Protein AF-A0A090SVH4-F1 (afdb_monomer_lite)

Structure (mmCIF, N/CA/C/O backbone):
data_AF-A0A090SVH4-F1
#
_entry.id   AF-A0A090SVH4-F1
#
loop_
_atom_site.group_PDB
_atom_site.id
_atom_site.type_symbol
_atom_site.label_atom_id
_atom_site.label_alt_id
_atom_site.label_comp_id
_atom_site.label_asym_id
_atom_site.label_entity_id
_atom_site.label_seq_id
_atom_site.pdbx_PDB_ins_code
_atom_site.Cartn_x
_atom_site.Cartn_y
_atom_site.Cartn_z
_atom_site.occupancy
_atom_site.B_iso_or_equiv
_atom_site.auth_seq_id
_atom_site.auth_comp_id
_atom_site.auth_asym_id
_atom_site.auth_atom_id
_atom_site.pdbx_PDB_model_num
ATOM 1 N N . MET A 1 1 ? -12.662 4.032 -8.695 1.00 31.33 1 MET A N 1
ATOM 2 C CA . MET A 1 1 ? -11.522 3.676 -9.571 1.00 31.33 1 MET A CA 1
ATOM 3 C C . MET A 1 1 ? -10.273 4.245 -8.922 1.00 31.33 1 MET A C 1
ATOM 5 O O . MET A 1 1 ? -10.150 5.460 -8.902 1.00 31.33 1 MET A O 1
ATOM 9 N N . THR A 1 2 ? -9.401 3.421 -8.337 1.00 34.28 2 THR A N 1
ATOM 10 C CA . THR A 1 2 ? -8.083 3.916 -7.907 1.00 34.28 2 THR A CA 1
ATOM 11 C C . THR A 1 2 ? -7.138 3.778 -9.094 1.00 34.28 2 THR A C 1
ATOM 13 O O . THR A 1 2 ? -7.006 2.695 -9.657 1.00 34.28 2 THR A O 1
ATOM 16 N N . THR A 1 3 ? -6.586 4.893 -9.562 1.00 36.19 3 THR A N 1
ATOM 17 C CA . THR A 1 3 ? -5.603 4.929 -10.646 1.00 36.19 3 THR A CA 1
ATOM 18 C C . THR A 1 3 ? -4.315 5.459 -10.043 1.00 36.19 3 THR A C 1
ATOM 20 O O . THR A 1 3 ? -4.278 6.566 -9.509 1.00 36.19 3 THR A O 1
ATOM 23 N N . THR A 1 4 ? -3.248 4.666 -10.098 1.00 44.06 4 THR A N 1
ATOM 24 C CA . THR A 1 4 ? -1.915 5.061 -9.635 1.00 44.06 4 THR A CA 1
ATOM 25 C C . THR A 1 4 ? -1.258 5.970 -10.681 1.00 44.06 4 THR A C 1
ATOM 27 O O . THR A 1 4 ? -0.162 5.718 -11.179 1.00 44.06 4 THR A O 1
ATOM 30 N N . ARG A 1 5 ? -1.922 7.078 -11.042 1.00 38.38 5 ARG A N 1
ATOM 31 C CA . ARG A 1 5 ? -1.313 8.174 -11.807 1.00 38.38 5 ARG A CA 1
ATOM 32 C C . ARG A 1 5 ? -0.109 8.667 -11.003 1.00 38.38 5 ARG A C 1
ATOM 34 O O . ARG A 1 5 ? -0.280 9.207 -9.921 1.00 38.38 5 ARG A O 1
ATOM 41 N N . PHE A 1 6 ? 1.102 8.432 -11.505 1.00 42.25 6 PHE A N 1
ATOM 42 C CA . PHE A 1 6 ? 2.350 8.672 -10.766 1.00 42.25 6 PHE A CA 1
ATOM 43 C C . PHE A 1 6 ? 2.498 7.904 -9.445 1.00 42.25 6 PHE A C 1
ATOM 45 O O . PHE A 1 6 ? 3.441 8.190 -8.721 1.00 42.25 6 PHE A O 1
ATOM 52 N N . GLY A 1 7 ? 1.654 6.913 -9.139 1.00 45.81 7 GLY A N 1
ATOM 53 C CA . GLY A 1 7 ? 1.781 6.061 -7.949 1.00 45.81 7 GLY A CA 1
ATOM 54 C C . GLY A 1 7 ? 2.895 5.027 -8.103 1.00 45.81 7 GLY A C 1
ATOM 55 O O . GLY A 1 7 ? 2.680 3.856 -7.829 1.00 45.81 7 GLY A O 1
ATOM 56 N N . ARG A 1 8 ? 4.044 5.471 -8.625 1.00 58.03 8 ARG A N 1
ATOM 57 C CA . ARG A 1 8 ? 5.288 4.718 -8.625 1.00 58.03 8 ARG A CA 1
ATOM 58 C C . ARG A 1 8 ? 5.894 4.879 -7.242 1.00 58.03 8 ARG A C 1
ATOM 60 O O . ARG A 1 8 ? 6.167 6.023 -6.861 1.00 58.03 8 ARG A O 1
ATOM 67 N N . SER A 1 9 ? 6.128 3.804 -6.514 1.00 53.78 9 SER A N 1
ATOM 68 C CA . SER A 1 9 ? 6.932 3.871 -5.291 1.00 53.78 9 SER A CA 1
ATOM 69 C C . SER A 1 9 ? 8.354 4.361 -5.589 1.00 53.78 9 SER A C 1
ATOM 71 O O . SER A 1 9 ? 8.947 5.076 -4.787 1.00 53.78 9 SER A O 1
ATOM 73 N N . GLU A 1 10 ? 8.873 4.076 -6.790 1.00 61.66 10 GLU A N 1
ATOM 74 C CA . GLU A 1 10 ? 10.240 4.428 -7.184 1.00 61.66 10 GLU A CA 1
ATOM 75 C C . GLU A 1 10 ? 10.331 5.239 -8.485 1.00 61.66 10 GLU A C 1
ATOM 77 O O . GLU A 1 10 ? 9.485 5.181 -9.383 1.00 61.66 10 GLU A O 1
ATOM 82 N N . ARG A 1 11 ? 11.417 6.010 -8.614 1.00 64.06 11 ARG A N 1
ATOM 83 C CA . ARG A 1 11 ? 11.704 6.814 -9.814 1.00 64.06 11 ARG A CA 1
ATOM 84 C C . ARG A 1 11 ? 12.221 5.960 -10.979 1.00 64.06 11 ARG A C 1
ATOM 86 O O . ARG A 1 11 ? 11.922 6.271 -12.135 1.00 64.06 11 ARG A O 1
ATOM 93 N N . ASN A 1 12 ? 12.932 4.868 -10.687 1.00 73.06 12 ASN A N 1
ATOM 94 C CA . ASN A 1 12 ? 13.484 3.953 -11.685 1.00 73.06 12 ASN A CA 1
ATOM 95 C C . ASN A 1 12 ? 12.531 2.781 -11.978 1.00 73.06 12 ASN A C 1
ATOM 97 O O . ASN A 1 12 ? 12.616 1.715 -11.378 1.00 73.06 12 ASN A O 1
ATOM 101 N N . THR A 1 13 ? 11.662 2.953 -12.970 1.00 68.81 13 THR A N 1
ATOM 102 C CA . THR A 1 13 ? 10.688 1.936 -13.417 1.00 68.81 13 THR A CA 1
ATOM 103 C C . THR A 1 13 ? 11.299 0.697 -14.067 1.00 68.81 13 THR A C 1
ATOM 105 O O . THR A 1 13 ? 10.581 -0.258 -14.362 1.00 68.81 13 THR A O 1
ATOM 108 N N . LYS A 1 14 ? 12.610 0.710 -14.321 1.00 76.75 14 LYS A N 1
ATOM 109 C CA . LYS A 1 14 ? 13.347 -0.442 -14.845 1.00 76.75 14 LYS A CA 1
ATOM 110 C C . LYS A 1 14 ? 13.895 -1.335 -13.736 1.00 76.75 14 LYS A C 1
ATOM 112 O O . LYS A 1 14 ? 14.544 -2.324 -14.044 1.00 76.75 14 LYS A O 1
ATOM 117 N N . ASN A 1 15 ? 13.687 -0.975 -12.471 1.00 81.50 15 ASN A N 1
ATOM 118 C CA . ASN A 1 15 ? 14.068 -1.793 -11.330 1.00 81.50 15 ASN A CA 1
ATOM 119 C C . ASN A 1 15 ? 12.972 -2.828 -11.035 1.00 81.50 15 ASN A C 1
ATOM 121 O O . ASN A 1 15 ? 11.786 -2.500 -11.045 1.00 81.50 15 ASN A O 1
ATOM 125 N N . GLU A 1 16 ? 13.366 -4.064 -10.737 1.00 86.94 16 GLU A N 1
ATOM 126 C CA . GLU A 1 16 ? 12.432 -5.107 -10.310 1.00 86.94 16 GLU A CA 1
ATOM 127 C C . GLU A 1 16 ? 11.719 -4.715 -9.017 1.00 86.94 16 GLU A C 1
ATOM 129 O O . GLU A 1 16 ? 10.501 -4.841 -8.905 1.00 86.94 16 GLU A O 1
ATOM 134 N N . GLN A 1 17 ? 12.481 -4.184 -8.061 1.00 84.31 17 GLN A N 1
ATOM 135 C CA . GLN A 1 17 ? 11.980 -3.806 -6.746 1.00 84.31 17 GLN A CA 1
ATOM 136 C C . GLN A 1 17 ? 10.913 -2.710 -6.839 1.00 84.31 17 GLN A C 1
ATOM 138 O O . GLN A 1 17 ? 9.893 -2.791 -6.157 1.00 84.31 17 GLN A O 1
ATOM 143 N N . ALA A 1 18 ? 11.091 -1.741 -7.745 1.00 79.00 18 ALA A N 1
ATOM 144 C CA . ALA A 1 18 ? 10.074 -0.737 -8.055 1.00 79.00 18 ALA A CA 1
ATOM 145 C C . ALA A 1 18 ? 8.753 -1.394 -8.466 1.00 79.00 18 ALA A C 1
ATOM 147 O O . ALA A 1 18 ? 7.685 -1.032 -7.983 1.00 79.00 18 ALA A O 1
ATOM 148 N N . TRP A 1 19 ? 8.831 -2.403 -9.331 1.00 83.50 19 TRP A N 1
ATOM 149 C CA . TRP A 1 19 ? 7.672 -3.132 -9.830 1.00 83.50 19 TRP A CA 1
ATOM 150 C C . TRP A 1 19 ? 6.955 -3.918 -8.732 1.00 83.50 19 TRP A C 1
ATOM 152 O O . TRP A 1 19 ? 5.734 -3.840 -8.604 1.00 83.50 19 TRP A O 1
ATOM 162 N N . GLN A 1 20 ? 7.717 -4.637 -7.912 1.00 89.12 20 GLN A N 1
ATOM 163 C CA . GLN A 1 20 ? 7.206 -5.399 -6.772 1.00 89.12 20 GLN A CA 1
ATOM 164 C C . GLN A 1 20 ? 6.533 -4.485 -5.735 1.00 89.12 20 GLN A C 1
ATOM 166 O O . GLN A 1 20 ? 5.455 -4.786 -5.209 1.00 89.12 20 GLN A O 1
ATOM 171 N N . GLN A 1 21 ? 7.137 -3.328 -5.472 1.00 86.44 21 GLN A N 1
ATOM 172 C CA . GLN A 1 21 ? 6.586 -2.351 -4.548 1.00 86.44 21 GLN A CA 1
ATOM 173 C C . GLN A 1 21 ? 5.341 -1.655 -5.119 1.00 86.44 21 GLN A C 1
ATOM 175 O O . GLN A 1 21 ? 4.377 -1.463 -4.383 1.00 86.44 21 GLN A O 1
ATOM 180 N N . ASP A 1 22 ? 5.296 -1.343 -6.416 1.00 84.75 22 ASP A N 1
ATOM 181 C CA . ASP A 1 22 ? 4.101 -0.804 -7.084 1.00 84.75 22 ASP A CA 1
ATOM 182 C C . ASP A 1 22 ? 2.904 -1.767 -6.992 1.00 84.75 22 ASP A C 1
ATOM 184 O O . ASP A 1 22 ? 1.771 -1.327 -6.778 1.00 84.75 22 ASP A O 1
ATOM 188 N N . ILE A 1 23 ? 3.139 -3.082 -7.110 1.00 88.38 23 ILE A N 1
ATOM 189 C CA . ILE A 1 23 ? 2.109 -4.116 -6.900 1.00 88.38 23 ILE A CA 1
ATOM 190 C C . ILE A 1 23 ? 1.551 -4.022 -5.473 1.00 88.38 23 ILE A C 1
ATOM 192 O O . ILE A 1 23 ? 0.334 -3.951 -5.282 1.00 88.38 23 ILE A O 1
ATOM 196 N N . THR A 1 24 ? 2.447 -3.975 -4.485 1.00 91.62 24 THR A N 1
ATOM 197 C CA . THR A 1 24 ? 2.100 -3.922 -3.056 1.00 91.62 24 THR A CA 1
ATOM 198 C C . THR A 1 24 ? 1.325 -2.644 -2.724 1.00 91.62 24 THR A C 1
ATOM 200 O O . THR A 1 24 ? 0.213 -2.704 -2.196 1.00 91.62 24 THR A O 1
ATOM 203 N N . THR A 1 25 ? 1.868 -1.483 -3.097 1.00 89.56 25 THR A N 1
ATOM 204 C CA . THR A 1 25 ? 1.254 -0.168 -2.877 1.00 89.56 25 THR A CA 1
ATOM 205 C C . THR A 1 25 ? -0.088 -0.054 -3.597 1.00 89.56 25 THR A C 1
ATOM 207 O O . THR A 1 25 ? -1.051 0.456 -3.027 1.00 89.56 25 THR A O 1
ATOM 210 N N . GLY A 1 26 ? -0.190 -0.553 -4.833 1.00 86.94 26 GLY A N 1
ATOM 211 C CA . GLY A 1 26 ? -1.438 -0.545 -5.589 1.00 86.94 26 GLY A CA 1
ATOM 212 C C . GLY A 1 26 ? -2.552 -1.322 -4.886 1.00 86.94 26 GLY A C 1
ATOM 213 O O . GLY A 1 26 ? -3.684 -0.839 -4.826 1.00 86.94 26 GLY A O 1
ATOM 214 N N . LEU A 1 27 ? -2.242 -2.498 -4.327 1.00 91.62 27 LEU A N 1
ATOM 215 C CA . LEU A 1 27 ? -3.211 -3.274 -3.552 1.00 91.62 27 LEU A CA 1
ATOM 216 C C . LEU A 1 27 ? -3.566 -2.592 -2.220 1.00 91.62 27 LEU A C 1
ATOM 218 O O . LEU A 1 27 ? -4.742 -2.534 -1.866 1.00 91.62 27 LEU A O 1
ATOM 222 N N . ALA A 1 28 ? -2.582 -2.035 -1.511 1.00 93.38 28 ALA A N 1
ATOM 223 C CA . ALA A 1 28 ? -2.824 -1.301 -0.269 1.00 93.38 28 ALA A CA 1
ATOM 224 C C . ALA A 1 28 ? -3.761 -0.102 -0.494 1.00 93.38 28 ALA A C 1
ATOM 226 O O . ALA A 1 28 ? -4.758 0.036 0.208 1.00 93.38 28 ALA A O 1
ATOM 227 N N . LEU A 1 29 ? -3.511 0.708 -1.530 1.00 89.31 29 LEU A N 1
ATOM 228 C CA . LEU A 1 29 ? -4.378 1.829 -1.910 1.00 89.31 29 LEU A CA 1
ATOM 229 C C . LEU A 1 29 ? -5.775 1.367 -2.324 1.00 89.31 29 LEU A C 1
ATOM 231 O O . LEU A 1 29 ? -6.762 2.025 -2.005 1.00 89.31 29 LEU A O 1
ATOM 235 N N . TYR A 1 30 ? -5.883 0.241 -3.030 1.00 89.44 30 TYR A N 1
ATOM 236 C CA . TYR A 1 30 ? -7.186 -0.334 -3.342 1.00 89.44 30 TYR A CA 1
ATOM 237 C C . TYR A 1 30 ? -7.985 -0.623 -2.082 1.00 89.44 30 TYR A C 1
ATOM 239 O O . TYR A 1 30 ? -9.105 -0.139 -1.980 1.00 89.44 30 TYR A O 1
ATOM 247 N N . TYR A 1 31 ? -7.410 -1.354 -1.127 1.00 92.31 31 TYR A N 1
ATOM 248 C CA . TYR A 1 31 ? -8.082 -1.670 0.131 1.00 92.31 31 TYR A CA 1
ATOM 249 C C . TYR A 1 31 ? -8.342 -0.429 0.986 1.00 92.31 31 TYR A C 1
ATOM 251 O O . TYR A 1 31 ? -9.406 -0.324 1.595 1.00 92.31 31 TYR A O 1
ATOM 259 N N . LEU A 1 32 ? -7.436 0.550 0.974 1.00 90.50 32 LEU A N 1
ATOM 260 C CA . LEU A 1 32 ? -7.630 1.815 1.674 1.00 90.50 32 LEU A CA 1
ATOM 261 C C . LEU A 1 32 ? -8.919 2.502 1.201 1.00 90.50 32 LEU A C 1
ATOM 263 O O . LEU A 1 32 ? -9.768 2.829 2.020 1.00 90.50 32 LEU A O 1
ATOM 267 N N . PHE A 1 33 ? -9.136 2.608 -0.113 1.00 86.25 33 PHE A N 1
ATOM 268 C CA . PHE A 1 33 ? -10.331 3.240 -0.692 1.00 86.25 33 PHE A CA 1
ATOM 269 C C . PHE A 1 33 ? -11.483 2.266 -1.003 1.00 86.25 33 PHE A C 1
ATOM 271 O O . PHE A 1 33 ? -12.480 2.662 -1.606 1.00 86.25 33 PHE A O 1
ATOM 278 N N . HIS A 1 34 ? -11.360 0.985 -0.647 1.00 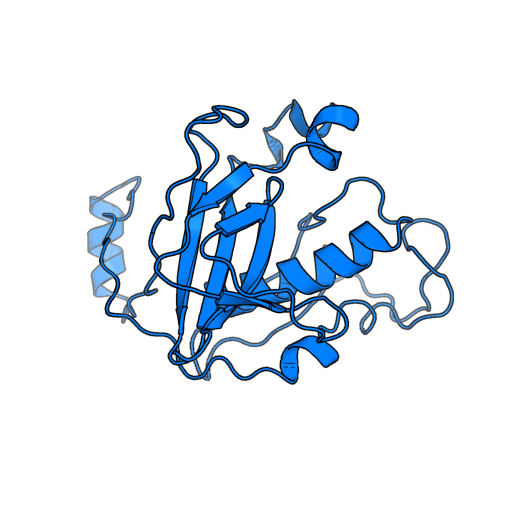85.31 34 HIS A N 1
ATOM 279 C CA . HIS A 1 34 ? -12.315 -0.050 -1.036 1.00 85.31 34 HIS A CA 1
ATOM 280 C C . HIS A 1 34 ? -13.668 0.122 -0.339 1.00 85.31 34 HIS A C 1
ATOM 282 O O . HIS A 1 34 ? -13.785 -0.010 0.876 1.00 85.31 34 HIS A O 1
ATOM 288 N N . ILE A 1 35 ? -14.720 0.330 -1.118 1.00 83.06 35 ILE A N 1
ATOM 289 C CA . ILE A 1 35 ? -16.099 0.181 -0.655 1.00 83.06 35 ILE A CA 1
ATOM 290 C C . ILE A 1 35 ? -16.618 -1.174 -1.156 1.00 83.06 35 ILE A C 1
ATOM 292 O O . ILE A 1 35 ? -16.667 -1.370 -2.385 1.00 83.06 35 ILE A O 1
ATOM 296 N N . PRO A 1 36 ? -17.004 -2.097 -0.251 1.00 82.81 36 PRO A N 1
ATOM 297 C CA . PRO A 1 36 ? -17.528 -3.408 -0.616 1.00 82.81 36 PRO A CA 1
ATOM 298 C C . PRO A 1 36 ? -18.617 -3.321 -1.684 1.00 82.81 36 PRO A C 1
ATOM 300 O O . PRO A 1 36 ? -19.522 -2.492 -1.613 1.00 82.81 36 PRO A O 1
ATOM 303 N N . LYS A 1 37 ? -18.510 -4.178 -2.708 1.00 81.19 37 LYS A N 1
ATOM 304 C CA . LYS A 1 37 ? -19.435 -4.286 -3.860 1.00 81.19 37 LYS A CA 1
ATOM 305 C C . LYS A 1 37 ? -19.519 -3.063 -4.788 1.00 81.19 37 LYS A C 1
ATOM 307 O O . LYS A 1 37 ? -20.220 -3.137 -5.791 1.00 81.19 37 LYS A O 1
ATOM 312 N N . GLN A 1 38 ? -18.801 -1.977 -4.501 1.00 80.38 38 GLN A N 1
ATOM 313 C CA . GLN A 1 38 ? -18.830 -0.746 -5.303 1.00 80.38 38 GLN A CA 1
ATOM 314 C C . GLN A 1 38 ? -17.471 -0.414 -5.931 1.00 80.38 38 GLN A C 1
ATOM 316 O O . GLN A 1 38 ? -17.395 0.237 -6.973 1.00 80.38 38 GLN A O 1
ATOM 321 N N . THR A 1 39 ? -16.376 -0.861 -5.311 1.00 79.31 39 THR A N 1
ATOM 322 C CA . THR A 1 39 ? -15.020 -0.561 -5.781 1.00 79.31 39 THR A CA 1
ATOM 323 C C . THR A 1 39 ? -14.427 -1.729 -6.554 1.00 79.31 39 THR A C 1
ATOM 325 O O . THR A 1 39 ? -14.338 -2.841 -6.045 1.00 79.31 39 THR A O 1
ATOM 328 N N . HIS A 1 40 ? -13.945 -1.453 -7.765 1.00 74.31 40 HIS A N 1
ATOM 329 C CA . HIS A 1 40 ? -13.187 -2.409 -8.569 1.00 74.31 40 HIS A CA 1
ATOM 330 C C . HIS A 1 40 ? -11.712 -2.014 -8.641 1.00 74.31 40 HIS A C 1
ATOM 332 O O . HIS A 1 40 ? -11.382 -0.839 -8.842 1.00 74.31 40 HIS A O 1
ATOM 338 N N . TYR A 1 41 ? -10.829 -3.006 -8.507 1.00 73.81 41 TYR A N 1
ATOM 339 C CA . TYR A 1 41 ? -9.401 -2.815 -8.720 1.00 73.81 41 TYR A CA 1
ATOM 340 C C . TYR A 1 41 ? -9.102 -2.688 -10.208 1.00 73.81 41 TYR A C 1
ATOM 342 O O . TYR A 1 41 ? -9.500 -3.531 -11.015 1.00 73.81 41 TYR A O 1
ATOM 350 N N . HIS A 1 42 ? -8.363 -1.647 -10.571 1.00 67.56 42 HIS A N 1
ATOM 351 C CA . HIS A 1 42 ? -7.922 -1.458 -11.938 1.00 67.56 42 HIS A CA 1
ATOM 352 C C . HIS A 1 42 ? -6.540 -0.817 -11.959 1.00 67.56 42 HIS A C 1
ATOM 354 O O . HIS A 1 42 ? -6.397 0.385 -11.765 1.00 67.56 42 HIS A O 1
ATOM 360 N N . SER A 1 43 ? -5.513 -1.628 -12.202 1.00 60.66 43 SER A N 1
ATOM 361 C CA . SER A 1 43 ? -4.149 -1.129 -12.356 1.00 60.66 43 SER A CA 1
ATOM 362 C C . SER A 1 43 ? -3.940 -0.648 -13.791 1.00 60.66 43 SER A C 1
ATOM 364 O O . SER A 1 43 ? -3.688 -1.451 -14.690 1.00 60.66 43 SER A O 1
ATOM 366 N N . TRP A 1 44 ? -4.147 0.650 -14.029 1.00 61.75 44 TRP A N 1
ATOM 367 C CA . TRP A 1 44 ? -3.902 1.303 -15.320 1.00 61.75 44 TRP A CA 1
ATOM 368 C C . TRP A 1 44 ? -2.898 2.434 -15.178 1.00 61.75 44 TRP A C 1
ATOM 370 O O . TRP A 1 44 ? -2.902 3.168 -14.188 1.00 61.75 44 TRP A O 1
ATOM 380 N N . ASN A 1 45 ? -2.065 2.597 -16.204 1.00 48.78 45 ASN A N 1
ATOM 381 C CA . ASN A 1 45 ? -1.192 3.752 -16.313 1.00 48.78 45 ASN A CA 1
ATOM 382 C C . ASN A 1 45 ? -1.975 4.989 -16.805 1.00 48.78 45 ASN A C 1
ATOM 384 O O . ASN A 1 45 ? -3.109 4.904 -17.263 1.00 48.78 45 ASN A O 1
ATOM 388 N N . GLN A 1 46 ? -1.345 6.152 -16.645 1.00 42.84 46 GLN A N 1
ATOM 389 C CA . GLN A 1 46 ? -1.846 7.535 -16.709 1.00 42.84 46 GLN A CA 1
ATOM 390 C C . GLN A 1 46 ? -2.794 7.944 -17.861 1.00 42.84 46 GLN A C 1
ATOM 392 O O . GLN A 1 46 ? -3.329 9.052 -17.820 1.00 42.84 46 GLN A O 1
ATOM 397 N N . THR A 1 47 ? -3.010 7.131 -18.893 1.00 44.81 47 THR A N 1
ATOM 398 C CA . THR A 1 47 ? -3.786 7.540 -20.066 1.00 44.81 47 THR A CA 1
ATOM 399 C C . THR A 1 47 ? -4.797 6.487 -20.482 1.00 44.81 47 THR A C 1
ATOM 401 O O . THR A 1 47 ? -4.470 5.312 -20.597 1.00 44.81 47 THR A O 1
ATOM 404 N N . PHE A 1 48 ? -5.991 6.941 -20.868 1.00 42.66 48 PHE A N 1
ATOM 405 C CA . PHE A 1 48 ? -6.939 6.141 -21.651 1.00 42.66 48 PHE A CA 1
ATOM 406 C C . PHE A 1 48 ? -6.378 5.744 -23.034 1.00 42.66 48 PHE A C 1
ATOM 408 O O . PHE A 1 48 ? -6.967 4.912 -23.721 1.00 42.66 48 PHE A O 1
ATOM 415 N N . TYR A 1 49 ? -5.243 6.331 -23.450 1.00 44.69 49 TYR A N 1
ATOM 416 C CA . TYR A 1 49 ? -4.530 5.957 -24.668 1.00 44.69 49 TYR A CA 1
ATOM 417 C C . TYR A 1 49 ? -3.838 4.608 -24.499 1.00 44.69 49 TYR A C 1
ATOM 419 O O . TYR A 1 49 ? -2.929 4.414 -23.693 1.00 44.69 49 TYR A O 1
ATOM 427 N N . TYR A 1 50 ? -4.360 3.675 -25.280 1.00 49.06 50 TYR A N 1
ATOM 428 C CA . TYR A 1 50 ? -4.238 2.244 -25.114 1.00 49.06 50 TYR A CA 1
ATOM 429 C C . TYR A 1 50 ? -2.995 1.692 -25.809 1.00 49.06 50 TYR A C 1
ATOM 431 O O . TYR A 1 50 ? -2.703 2.022 -26.958 1.00 49.06 50 TYR A O 1
ATOM 439 N N . SER A 1 51 ? -2.314 0.761 -25.148 1.00 57.28 51 SER A N 1
ATOM 440 C CA . SER A 1 51 ? -1.466 -0.211 -25.827 1.00 57.28 51 SER A CA 1
ATOM 441 C C . SER A 1 51 ? -1.444 -1.508 -25.023 1.00 57.28 51 SER A C 1
ATOM 443 O O . SER A 1 51 ? -0.787 -1.596 -23.989 1.00 57.28 51 SER A O 1
ATOM 445 N N . SER A 1 52 ? -2.136 -2.534 -25.523 1.00 66.38 52 SER A N 1
ATOM 446 C CA . SER A 1 52 ? -1.968 -3.930 -25.082 1.00 66.38 52 SER A CA 1
ATOM 447 C C . SER A 1 52 ? -0.686 -4.566 -25.615 1.00 66.38 52 SER A C 1
ATOM 449 O O . SER A 1 52 ? -0.535 -5.784 -25.542 1.00 66.38 52 SER A O 1
ATOM 451 N N . ASN A 1 53 ? 0.224 -3.770 -26.183 1.00 79.25 53 ASN A N 1
ATOM 452 C CA . ASN A 1 53 ? 1.492 -4.301 -26.647 1.00 79.25 53 ASN A CA 1
ATOM 453 C C . ASN A 1 53 ? 2.270 -4.874 -25.459 1.00 79.25 53 ASN A C 1
ATOM 455 O O . ASN A 1 53 ? 2.081 -4.432 -24.318 1.00 79.25 53 ASN A O 1
ATOM 459 N N . PRO A 1 54 ? 3.181 -5.817 -25.721 1.00 85.31 54 PRO A N 1
ATOM 460 C CA . PRO A 1 54 ? 4.120 -6.259 -24.713 1.00 85.31 54 PRO A CA 1
ATOM 461 C C . PRO A 1 54 ? 4.883 -5.081 -24.092 1.00 85.31 54 PRO A C 1
ATOM 463 O O . PRO A 1 54 ? 5.097 -4.044 -24.732 1.00 85.31 54 PRO A O 1
ATOM 466 N N . THR A 1 55 ? 5.286 -5.236 -22.834 1.00 85.50 55 THR A N 1
ATOM 467 C CA . THR A 1 55 ? 6.252 -4.364 -22.170 1.00 85.50 55 THR A CA 1
ATOM 468 C C . THR A 1 55 ? 7.533 -4.277 -22.998 1.00 85.50 55 THR A C 1
ATOM 470 O O . THR A 1 55 ? 7.877 -5.182 -23.761 1.00 85.50 55 THR A O 1
ATOM 473 N N . ASP A 1 56 ? 8.238 -3.166 -22.855 1.00 82.75 56 ASP A N 1
ATOM 474 C CA . ASP A 1 56 ? 9.463 -2.843 -23.583 1.00 82.75 56 ASP A CA 1
ATOM 475 C C . ASP A 1 56 ? 10.538 -2.368 -22.593 1.00 82.75 56 ASP A C 1
ATOM 477 O O . ASP A 1 56 ? 10.239 -2.053 -21.447 1.00 82.75 56 ASP A O 1
ATOM 481 N N . ASN A 1 57 ? 11.795 -2.272 -23.021 1.00 82.94 57 ASN A N 1
ATOM 482 C CA . ASN A 1 57 ? 12.888 -1.873 -22.123 1.00 82.94 57 ASN A CA 1
ATOM 483 C C . ASN A 1 57 ? 13.002 -0.344 -21.931 1.00 82.94 57 ASN A C 1
ATOM 485 O O . ASN A 1 57 ? 13.970 0.141 -21.332 1.00 82.94 57 ASN A O 1
ATOM 489 N N . ASN A 1 58 ? 12.049 0.449 -22.445 1.00 78.69 58 ASN A N 1
ATOM 490 C CA . ASN A 1 58 ? 12.102 1.908 -22.327 1.00 78.69 58 ASN A CA 1
ATOM 491 C C . ASN A 1 58 ? 11.633 2.381 -20.950 1.00 78.69 58 ASN A C 1
ATOM 493 O O . ASN A 1 58 ? 12.252 3.282 -20.389 1.00 78.69 58 ASN A O 1
ATOM 497 N N . ASN A 1 59 ? 10.574 1.777 -20.403 1.00 73.25 59 ASN A N 1
ATOM 498 C CA . ASN A 1 59 ? 9.950 2.209 -19.143 1.00 73.25 59 ASN A CA 1
ATOM 499 C C . ASN A 1 59 ? 9.419 1.044 -18.282 1.00 73.25 59 ASN A C 1
ATOM 501 O O . ASN A 1 59 ? 8.560 1.256 -17.430 1.00 73.25 59 ASN A O 1
ATOM 505 N N . TRP A 1 60 ? 9.885 -0.178 -18.530 1.00 78.69 60 TRP A N 1
ATOM 506 C CA . TRP A 1 60 ? 9.470 -1.369 -17.790 1.00 78.69 60 TRP A CA 1
ATOM 507 C C . TRP A 1 60 ? 10.694 -2.146 -17.320 1.00 78.69 60 TRP A C 1
ATOM 509 O O . TRP A 1 60 ? 11.737 -2.106 -17.975 1.00 78.69 60 TRP A O 1
ATOM 519 N N . TYR A 1 61 ? 10.540 -2.865 -16.209 1.00 82.75 61 TYR A N 1
ATOM 520 C CA . TYR A 1 61 ? 11.563 -3.760 -15.670 1.00 82.75 61 TYR A CA 1
ATOM 521 C C . TYR A 1 61 ? 11.957 -4.863 -16.665 1.00 82.75 61 TYR A C 1
ATOM 523 O O . TYR A 1 61 ? 13.139 -5.085 -16.909 1.00 82.75 61 TYR A O 1
ATOM 531 N N . GLN A 1 62 ? 10.968 -5.506 -17.291 1.00 86.25 62 GLN A N 1
ATOM 532 C CA . GLN A 1 62 ? 11.191 -6.535 -18.307 1.00 86.25 62 GLN A CA 1
ATOM 533 C C . GLN A 1 62 ? 10.345 -6.286 -19.552 1.00 86.25 62 GLN A C 1
ATOM 535 O O . GLN A 1 62 ? 9.217 -5.797 -19.456 1.00 86.25 62 GLN A O 1
ATOM 540 N N . SER A 1 63 ? 10.861 -6.678 -20.7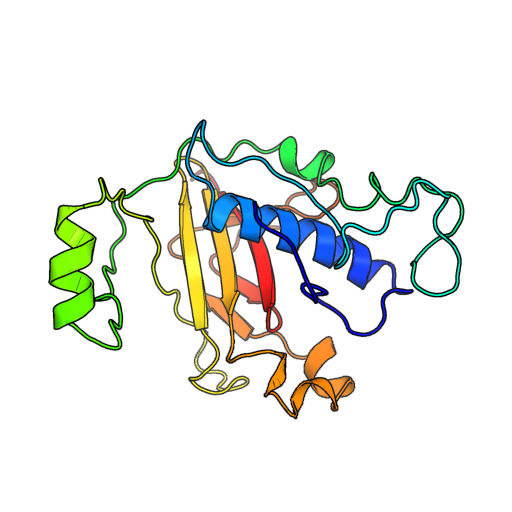18 1.00 89.06 63 SER A N 1
ATOM 541 C CA . SER A 1 63 ? 10.108 -6.701 -21.979 1.00 89.06 63 SER A CA 1
ATOM 542 C C . SER A 1 63 ? 9.342 -8.010 -22.191 1.00 89.06 63 SER A C 1
ATOM 544 O O . SER A 1 63 ? 9.722 -9.046 -21.652 1.00 89.06 63 SER A O 1
ATOM 546 N N . GLY A 1 64 ? 8.294 -7.980 -23.017 1.00 88.81 64 GLY A N 1
ATOM 547 C CA . GLY A 1 64 ? 7.577 -9.183 -23.459 1.00 88.81 64 GLY A CA 1
ATOM 548 C C . GLY A 1 64 ? 6.345 -9.568 -22.629 1.00 88.81 64 GLY A C 1
ATOM 549 O O . GLY A 1 64 ? 5.556 -10.394 -23.080 1.00 88.81 64 GLY A O 1
ATOM 550 N N . ALA A 1 65 ? 6.122 -8.950 -21.467 1.00 86.56 65 ALA A N 1
ATOM 551 C CA . ALA A 1 65 ? 4.947 -9.202 -20.633 1.00 86.56 65 ALA A CA 1
ATOM 552 C C . ALA A 1 65 ? 3.744 -8.357 -21.077 1.00 86.56 65 ALA A C 1
ATOM 554 O O . ALA A 1 65 ? 3.901 -7.289 -21.664 1.00 86.56 65 ALA A O 1
ATOM 555 N N . VAL A 1 66 ? 2.516 -8.786 -20.786 1.00 83.75 66 VAL A N 1
ATOM 556 C CA . VAL A 1 66 ? 1.329 -8.006 -21.170 1.00 83.75 66 VAL A CA 1
ATOM 557 C C . VAL A 1 66 ? 1.150 -6.821 -20.215 1.00 83.75 66 VAL A C 1
ATOM 559 O O . VAL A 1 66 ? 0.879 -7.018 -19.031 1.00 83.75 66 VAL A O 1
ATOM 562 N N . LYS A 1 67 ? 1.257 -5.584 -20.726 1.00 79.56 67 LYS A N 1
ATOM 563 C CA . LYS A 1 67 ? 1.251 -4.331 -19.934 1.00 79.56 67 LYS A CA 1
ATOM 564 C C . LYS A 1 67 ? 0.098 -4.208 -18.926 1.00 79.56 67 LYS A C 1
ATOM 566 O O . LYS A 1 67 ? 0.285 -3.643 -17.857 1.00 79.56 67 LYS A O 1
ATOM 571 N N . ASN A 1 68 ? -1.081 -4.748 -19.232 1.00 74.56 68 ASN A N 1
ATOM 572 C CA . ASN A 1 68 ? -2.270 -4.692 -18.367 1.00 74.56 68 ASN A CA 1
ATOM 573 C C . ASN A 1 68 ? -2.347 -5.816 -17.311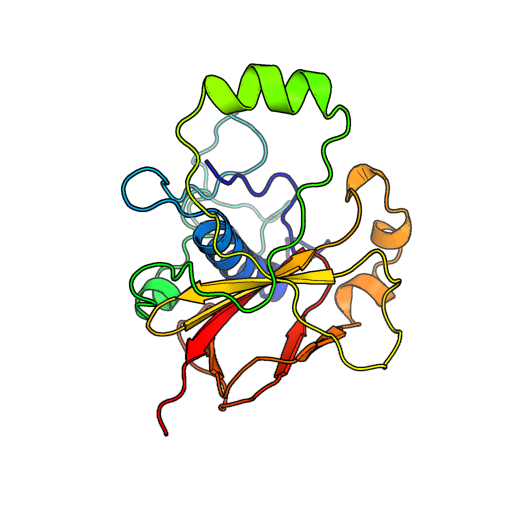 1.00 74.56 68 ASN A C 1
ATOM 575 O O . ASN A 1 68 ? -3.342 -5.918 -16.588 1.00 74.56 68 ASN A O 1
ATOM 579 N N . GLN A 1 69 ? -1.346 -6.694 -17.247 1.00 79.44 69 GLN A N 1
ATOM 580 C CA . GLN A 1 69 ? -1.295 -7.795 -16.283 1.00 79.44 69 GLN A CA 1
ATOM 581 C C . GLN A 1 69 ? -0.130 -7.693 -15.302 1.00 79.44 69 GLN A C 1
ATOM 583 O O . GLN A 1 69 ? -0.203 -8.293 -14.235 1.00 79.44 69 GLN A O 1
ATOM 588 N N . VAL A 1 70 ? 0.911 -6.922 -15.626 1.00 81.81 70 VAL A N 1
ATOM 589 C CA . VAL A 1 70 ? 2.168 -6.921 -14.857 1.00 81.81 70 VAL A CA 1
ATOM 590 C C . VAL A 1 70 ? 2.036 -6.429 -13.419 1.00 81.81 70 VAL A C 1
ATOM 592 O O . VAL A 1 70 ? 2.805 -6.849 -12.570 1.00 81.81 70 VAL A O 1
ATOM 595 N N . TYR A 1 71 ? 1.039 -5.592 -13.130 1.00 83.81 71 TYR A N 1
ATOM 596 C CA . TYR A 1 71 ? 0.804 -5.050 -11.790 1.00 83.81 71 TYR A CA 1
ATOM 597 C C . TYR A 1 71 ? -0.319 -5.765 -11.025 1.00 83.81 71 TYR A C 1
ATOM 599 O O . TYR A 1 71 ? -0.861 -5.223 -10.065 1.00 83.81 71 TYR A O 1
ATOM 607 N N . ARG A 1 72 ? -0.745 -6.955 -11.466 1.00 86.25 72 ARG A N 1
ATOM 608 C CA . ARG A 1 72 ? -1.796 -7.705 -10.766 1.00 86.25 72 ARG A CA 1
ATOM 609 C C . ARG A 1 72 ? -1.234 -8.317 -9.480 1.00 86.25 72 ARG A C 1
ATOM 611 O O . ARG A 1 72 ? -0.316 -9.130 -9.573 1.00 86.25 72 ARG A O 1
ATOM 618 N N . PRO A 1 73 ? -1.818 -8.035 -8.305 1.00 90.88 73 PRO A N 1
ATOM 619 C CA . PRO A 1 73 ? -1.318 -8.542 -7.029 1.00 90.88 73 PRO A CA 1
ATOM 620 C C . PRO A 1 73 ? -1.787 -9.983 -6.748 1.00 90.88 73 PRO A C 1
ATOM 622 O O . PRO A 1 73 ? -2.247 -10.295 -5.657 1.00 90.88 73 PRO A O 1
ATOM 625 N N . THR A 1 74 ? -1.714 -10.871 -7.745 1.00 92.06 74 THR A N 1
ATOM 626 C CA . THR A 1 74 ? -2.358 -12.200 -7.729 1.00 92.06 74 THR A CA 1
ATOM 627 C C . THR A 1 74 ? -1.972 -13.035 -6.511 1.00 92.06 74 THR A C 1
ATOM 629 O O . THR A 1 74 ? -2.845 -13.619 -5.879 1.00 92.06 74 THR A O 1
ATOM 632 N N . ASN A 1 75 ? -0.687 -13.061 -6.154 1.00 95.38 75 ASN A N 1
ATOM 633 C CA . ASN A 1 75 ? -0.215 -13.864 -5.028 1.00 95.38 75 ASN A CA 1
ATOM 634 C C . ASN A 1 75 ? -0.626 -13.259 -3.679 1.00 95.38 75 ASN A C 1
ATOM 636 O O . ASN A 1 75 ? -0.999 -13.986 -2.763 1.00 95.38 75 ASN A O 1
ATOM 640 N N . MET A 1 76 ? -0.634 -11.926 -3.573 1.00 96.56 76 MET A N 1
ATOM 641 C CA . MET A 1 76 ? -1.091 -11.228 -2.368 1.00 96.56 76 MET A CA 1
ATOM 642 C C . MET A 1 76 ? -2.583 -11.454 -2.103 1.00 96.56 76 MET A C 1
ATOM 644 O O . MET A 1 76 ? -2.985 -11.556 -0.950 1.00 96.56 76 MET A O 1
ATOM 648 N N . LEU A 1 77 ? -3.398 -11.572 -3.161 1.00 93.94 77 LEU A N 1
ATOM 649 C CA . LEU A 1 77 ? -4.836 -11.863 -3.062 1.00 93.94 77 LEU A CA 1
ATOM 650 C C . LEU A 1 77 ? -5.142 -13.262 -2.498 1.00 93.94 77 LEU A C 1
ATOM 652 O O . LEU A 1 77 ? -6.298 -13.547 -2.202 1.00 93.94 77 LEU A O 1
ATOM 656 N N . GLY A 1 78 ? -4.133 -14.124 -2.328 1.00 94.44 78 GLY A N 1
ATOM 657 C CA . GLY A 1 78 ? -4.268 -15.361 -1.557 1.00 94.44 78 GLY A CA 1
ATOM 658 C C . GLY A 1 78 ? -4.510 -15.123 -0.061 1.00 94.44 78 GLY A C 1
ATOM 659 O O . GLY A 1 78 ? -4.949 -16.040 0.630 1.00 94.44 78 GLY A O 1
ATOM 660 N N . HIS A 1 79 ? -4.262 -13.904 0.430 1.00 95.69 79 HIS A N 1
ATOM 661 C CA . HIS A 1 79 ? -4.516 -13.508 1.811 1.00 95.69 79 HIS A CA 1
ATOM 662 C C . HIS A 1 79 ? -5.786 -12.671 1.915 1.00 95.69 79 HIS A C 1
ATOM 664 O O . HIS A 1 79 ? -5.868 -11.550 1.413 1.00 95.69 79 HIS A O 1
ATOM 670 N N . ASP A 1 80 ? -6.778 -13.228 2.597 1.00 94.19 80 ASP A N 1
ATOM 671 C CA . ASP A 1 80 ? -8.085 -12.610 2.771 1.00 94.19 80 ASP A CA 1
ATOM 672 C C . ASP A 1 80 ? -8.131 -11.776 4.061 1.00 94.19 80 ASP A C 1
ATOM 674 O O . ASP A 1 80 ? -8.023 -12.312 5.168 1.00 94.19 80 ASP A O 1
ATOM 678 N N . LEU A 1 81 ? -8.296 -10.458 3.902 1.00 94.44 81 LEU A N 1
ATOM 679 C CA . LEU A 1 81 ? -8.388 -9.503 5.009 1.00 94.44 81 LEU A CA 1
ATOM 680 C C . LEU A 1 81 ? -9.772 -9.504 5.677 1.00 94.44 81 LEU A C 1
ATOM 682 O O . LEU A 1 81 ? -9.888 -9.039 6.810 1.00 94.44 81 LEU A O 1
ATOM 686 N N . GLY A 1 82 ? -10.801 -10.048 5.019 1.00 93.12 82 GLY A N 1
ATOM 687 C CA . GLY A 1 82 ? -12.198 -9.912 5.430 1.00 93.12 82 GLY A CA 1
ATOM 688 C C . GLY A 1 82 ? -12.798 -8.550 5.095 1.00 93.12 82 GLY A C 1
ATOM 689 O O . GLY A 1 82 ? -12.336 -7.855 4.188 1.00 93.12 82 GLY A O 1
ATOM 690 N N . GLU A 1 83 ? -13.852 -8.188 5.818 1.00 91.56 83 GLU A N 1
ATOM 691 C CA . GLU A 1 83 ? -14.556 -6.917 5.625 1.00 91.56 83 GLU A CA 1
ATOM 692 C C . GLU A 1 83 ? -13.841 -5.751 6.344 1.00 91.56 83 GLU A C 1
ATOM 694 O O . GLU A 1 83 ? -13.155 -5.961 7.355 1.00 91.56 83 GLU A O 1
ATOM 699 N N . PRO A 1 84 ? -13.955 -4.509 5.832 1.00 91.56 84 PRO A N 1
ATOM 700 C CA . PRO A 1 84 ? -13.407 -3.338 6.505 1.00 91.56 84 PRO A CA 1
ATOM 701 C C . PRO A 1 84 ? -14.157 -3.064 7.813 1.00 91.56 84 PRO A C 1
ATOM 703 O O . PRO A 1 84 ? -15.383 -3.145 7.872 1.00 91.56 84 PRO A O 1
ATOM 706 N N . MET A 1 85 ? -13.413 -2.694 8.851 1.00 89.06 85 MET A N 1
ATOM 707 C CA . MET A 1 85 ? -13.955 -2.327 10.158 1.00 89.06 85 MET A CA 1
ATOM 708 C C . MET A 1 85 ? -14.045 -0.804 10.287 1.00 89.06 85 MET A C 1
ATOM 710 O O . MET A 1 85 ? -13.135 -0.091 9.867 1.00 89.06 85 MET A O 1
ATOM 714 N N . THR A 1 86 ? -15.122 -0.312 10.898 1.00 79.75 86 THR A N 1
ATOM 715 C CA . THR A 1 86 ? -15.346 1.124 11.158 1.00 79.75 86 THR A CA 1
ATOM 716 C C . THR A 1 86 ? -15.039 1.527 12.600 1.00 79.75 86 THR A C 1
ATOM 718 O O . THR A 1 86 ? -14.886 2.708 12.888 1.00 79.75 86 THR A O 1
ATOM 721 N N . ASP A 1 87 ? -14.898 0.560 13.509 1.00 70.69 87 ASP A N 1
ATOM 722 C CA . ASP A 1 87 ? -14.594 0.809 14.922 1.00 70.69 87 ASP A CA 1
ATOM 723 C C . ASP A 1 87 ? -13.097 1.120 15.104 1.00 70.69 87 ASP A C 1
ATOM 725 O O . ASP A 1 87 ? -12.321 0.296 15.594 1.00 70.69 87 ASP A O 1
ATOM 729 N N . THR A 1 88 ? -12.658 2.297 14.658 1.00 60.94 88 THR A N 1
ATOM 730 C CA . THR A 1 88 ? -11.267 2.753 14.807 1.00 60.94 88 THR A CA 1
ATOM 731 C C . THR A 1 88 ? -11.140 3.879 15.830 1.00 60.94 88 THR A C 1
ATOM 733 O O . THR A 1 88 ? -11.999 4.747 15.939 1.00 60.94 88 THR A O 1
ATOM 736 N N . VAL A 1 89 ? -10.040 3.866 16.591 1.00 52.56 89 VAL A N 1
ATOM 737 C CA . VAL A 1 89 ? -9.816 4.682 17.805 1.00 52.56 89 VAL A CA 1
ATOM 738 C C . VAL A 1 89 ? -9.505 6.164 17.510 1.00 52.56 89 VAL A C 1
ATOM 740 O O . VAL A 1 89 ? -9.306 6.949 18.430 1.00 52.56 89 VAL A O 1
ATOM 743 N N . SER A 1 90 ? -9.492 6.596 16.248 1.00 49.09 90 SER A N 1
ATOM 744 C CA . SER A 1 90 ? -9.203 7.989 15.897 1.00 49.09 90 SER A CA 1
ATOM 745 C C . SER A 1 90 ? -10.101 8.452 14.756 1.00 49.09 90 SER A C 1
ATOM 747 O O . SER A 1 90 ? -9.817 8.193 13.590 1.00 49.09 90 SER A O 1
ATOM 749 N N . SER A 1 91 ? -11.200 9.127 15.097 1.00 46.22 91 SER A N 1
ATOM 750 C CA . SER A 1 91 ? -11.964 9.921 14.137 1.00 46.22 91 SER A CA 1
ATOM 751 C C . SER A 1 91 ? -11.266 11.271 13.988 1.00 46.22 91 SER A C 1
ATOM 753 O O . SER A 1 91 ? -11.270 12.070 14.927 1.00 46.22 91 SER A O 1
ATOM 755 N N . MET A 1 92 ? -10.647 11.537 12.839 1.00 44.50 92 MET A N 1
ATOM 756 C CA . MET A 1 92 ? -10.239 12.903 12.515 1.00 44.50 92 MET A CA 1
ATOM 757 C C . MET A 1 92 ? -11.435 13.639 11.913 1.00 44.50 92 MET A C 1
ATOM 759 O O . MET A 1 92 ? -12.137 13.089 11.061 1.00 44.50 92 MET A O 1
ATOM 763 N N . ASP A 1 93 ? -11.648 14.885 12.324 1.00 45.75 93 ASP A N 1
ATOM 764 C CA . ASP A 1 93 ? -12.580 15.764 11.628 1.00 45.75 93 ASP A CA 1
ATOM 765 C C . ASP A 1 93 ? -12.074 15.989 10.198 1.00 45.75 93 ASP A C 1
ATOM 767 O O . ASP A 1 93 ? -10.907 16.329 9.976 1.00 45.75 93 ASP A O 1
ATOM 771 N N . TRP A 1 94 ? -12.947 15.795 9.209 1.00 46.69 94 TRP A N 1
ATOM 772 C CA . TRP A 1 94 ? -12.631 16.124 7.824 1.00 46.69 94 TRP A CA 1
ATOM 773 C C . TRP A 1 94 ? -12.258 17.607 7.737 1.00 46.69 94 TRP A C 1
ATOM 775 O O . TRP A 1 94 ? -13.053 18.475 8.101 1.00 46.69 94 TRP A O 1
ATOM 785 N N . LEU A 1 95 ? -11.065 17.913 7.219 1.00 48.97 95 LEU A N 1
ATOM 786 C CA . LEU A 1 95 ? -10.683 19.284 6.884 1.00 48.97 95 LEU A CA 1
ATOM 787 C C . LEU A 1 95 ? -11.514 19.747 5.682 1.00 48.97 95 LEU A C 1
ATOM 789 O O . LEU A 1 95 ? -11.110 19.623 4.528 1.00 48.97 95 LEU A O 1
ATOM 793 N N . THR A 1 96 ? -12.709 20.265 5.945 1.00 54.28 96 THR A N 1
ATOM 794 C CA . THR A 1 96 ? -13.535 20.918 4.931 1.00 54.28 96 THR A CA 1
ATOM 795 C C . THR A 1 96 ? -13.019 22.325 4.694 1.00 54.28 96 THR A C 1
ATOM 797 O O . THR A 1 96 ? -13.062 23.166 5.591 1.00 54.28 96 THR A O 1
ATOM 800 N N . GLN A 1 97 ? -12.547 22.581 3.473 1.00 53.66 97 GLN A N 1
ATOM 801 C CA . GLN A 1 97 ? -12.089 23.904 3.046 1.00 53.66 97 GLN A CA 1
ATOM 802 C C . GLN A 1 97 ? -13.203 24.962 3.164 1.00 53.66 97 GLN A C 1
ATOM 804 O O . GLN A 1 97 ? -12.916 26.116 3.474 1.00 53.66 97 GLN A O 1
ATOM 809 N N . ASP A 1 98 ? -14.463 24.554 2.979 1.00 71.00 98 ASP A N 1
ATOM 810 C CA . ASP A 1 98 ? -15.655 25.356 3.249 1.00 71.00 98 ASP A CA 1
ATOM 811 C C . ASP A 1 98 ? -16.718 24.509 3.972 1.00 71.00 98 ASP A C 1
ATOM 813 O O . ASP A 1 98 ? -17.328 23.603 3.400 1.00 71.00 98 ASP A O 1
ATOM 817 N N . GLY A 1 99 ? -16.956 24.811 5.250 1.00 67.19 99 GLY A N 1
ATOM 818 C CA . GLY A 1 99 ? -17.984 24.140 6.052 1.00 67.19 99 GLY A CA 1
ATOM 819 C C . GLY A 1 99 ? -19.420 24.417 5.583 1.00 67.19 99 GLY A C 1
ATOM 820 O O . GLY A 1 99 ? -20.339 23.691 5.963 1.00 67.19 99 GLY A O 1
ATOM 821 N N . THR A 1 100 ? -19.629 25.448 4.758 1.00 73.38 100 THR A N 1
ATOM 822 C CA . THR A 1 100 ? -20.933 25.803 4.181 1.00 73.38 100 THR A CA 1
ATOM 823 C C . THR A 1 100 ? -21.272 24.886 3.012 1.00 73.38 100 THR A C 1
ATOM 825 O O . THR A 1 100 ? -22.343 24.280 3.006 1.00 73.38 100 THR A O 1
ATOM 828 N N . GLU A 1 101 ? -20.348 24.727 2.058 1.00 65.69 101 GLU A N 1
ATOM 829 C CA . GLU A 1 101 ? -20.488 23.776 0.948 1.00 65.69 101 GLU A CA 1
ATOM 830 C C . GLU A 1 101 ? -20.604 22.342 1.475 1.00 65.69 101 GLU A C 1
ATOM 832 O O . GLU A 1 101 ? -21.509 21.613 1.077 1.00 65.69 101 GLU A O 1
ATOM 837 N N . ALA A 1 102 ? -19.776 21.964 2.453 1.00 66.94 102 ALA A N 1
ATOM 838 C CA . ALA A 1 102 ? -19.831 20.638 3.059 1.00 66.94 102 ALA A CA 1
ATOM 839 C C . ALA A 1 102 ? -21.184 20.320 3.715 1.00 66.94 102 ALA A C 1
ATOM 841 O O . ALA A 1 102 ? -21.657 19.192 3.610 1.00 66.94 102 ALA A O 1
ATOM 842 N N . LYS A 1 103 ? -21.841 21.303 4.350 1.00 71.06 103 LYS A N 1
ATOM 843 C CA . LYS A 1 103 ? -23.198 21.126 4.893 1.00 71.06 103 LYS A CA 1
ATOM 844 C C . LYS A 1 103 ? -24.247 20.965 3.797 1.00 71.06 103 LYS A C 1
ATOM 846 O O . LYS A 1 103 ? -25.081 20.075 3.895 1.00 71.06 103 LYS A O 1
ATOM 851 N N . LEU A 1 104 ? -24.192 21.797 2.757 1.00 70.12 104 LEU A N 1
ATOM 852 C CA . LEU A 1 104 ? -25.143 21.745 1.640 1.00 70.12 104 LEU A CA 1
ATOM 853 C C . LEU A 1 104 ? -25.023 20.448 0.833 1.00 70.12 104 LEU A C 1
ATOM 855 O O . LEU A 1 104 ? -26.018 19.925 0.345 1.00 70.12 104 LEU A O 1
ATOM 859 N N . VAL A 1 105 ? -23.801 19.940 0.689 1.00 67.19 105 VAL A N 1
ATOM 860 C CA . VAL A 1 105 ? -23.493 18.727 -0.070 1.00 67.19 105 VAL A CA 1
ATOM 861 C C . VAL A 1 105 ? -23.654 17.467 0.785 1.00 67.19 105 VAL A C 1
ATOM 863 O O . VAL A 1 105 ? -24.088 16.438 0.277 1.00 67.19 105 VAL A O 1
ATOM 866 N N . GLY A 1 106 ? -23.356 17.538 2.084 1.00 66.12 106 GLY A N 1
ATOM 867 C CA . GLY A 1 106 ? -23.458 16.406 3.007 1.00 66.12 106 GLY A CA 1
ATOM 868 C C . GLY A 1 106 ? -24.881 15.865 3.150 1.00 66.12 106 GLY A C 1
ATOM 869 O O . GLY A 1 106 ? -25.058 14.657 3.232 1.00 66.12 106 GLY A O 1
ATOM 870 N N . GLU A 1 107 ? -25.900 16.728 3.092 1.00 70.56 107 GLU A N 1
ATOM 871 C CA . GLU A 1 107 ? -27.311 16.303 3.098 1.00 70.56 107 GLU A CA 1
ATOM 872 C C . GLU A 1 107 ? -27.740 15.591 1.800 1.00 70.56 107 GLU A C 1
ATOM 874 O O . GLU A 1 107 ? -28.791 14.953 1.765 1.00 70.56 107 GLU A O 1
ATOM 879 N N . LEU A 1 108 ? -26.942 15.689 0.729 1.00 69.25 108 LEU A N 1
ATOM 880 C CA . LEU A 1 108 ? -27.232 15.090 -0.579 1.00 69.25 108 LEU A CA 1
ATOM 881 C C . LEU A 1 108 ? -26.596 13.707 -0.770 1.00 69.25 108 LEU A C 1
ATOM 883 O O . LEU A 1 108 ? -26.880 13.053 -1.776 1.00 69.25 108 LEU A O 1
ATOM 887 N N . PHE A 1 109 ? -25.739 13.263 0.153 1.00 68.75 109 PHE A N 1
ATOM 888 C CA . PHE A 1 109 ? -25.003 12.011 0.025 1.00 68.75 109 PHE A CA 1
ATOM 889 C C . PHE A 1 109 ? -25.217 11.097 1.226 1.00 68.75 109 PHE A C 1
ATOM 891 O O . PHE A 1 109 ? -24.961 11.474 2.366 1.00 68.75 109 PHE A O 1
ATOM 898 N N . ASP A 1 110 ? -25.573 9.845 0.943 1.00 69.56 110 ASP A N 1
ATOM 899 C CA . ASP A 1 110 ? -25.392 8.765 1.905 1.00 69.56 110 ASP A CA 1
ATOM 900 C C . ASP A 1 110 ? -23.886 8.533 2.073 1.00 69.56 110 ASP A C 1
ATOM 902 O O . ASP A 1 110 ? -23.216 7.985 1.191 1.00 69.56 110 ASP A O 1
ATOM 906 N N . THR A 1 111 ? -23.331 9.003 3.188 1.00 69.94 111 THR A N 1
ATOM 907 C CA . THR A 1 111 ? -21.924 8.789 3.521 1.00 69.94 111 THR A CA 1
ATOM 908 C C . THR A 1 111 ? -21.754 7.473 4.271 1.00 69.94 111 THR A C 1
ATOM 910 O O . THR A 1 111 ? -22.592 7.059 5.072 1.00 69.94 111 THR A O 1
ATOM 913 N N . ILE A 1 112 ? -20.650 6.788 3.987 1.00 70.38 112 ILE A N 1
ATOM 914 C CA . ILE A 1 112 ? -20.211 5.605 4.724 1.00 70.38 112 ILE A CA 1
ATOM 915 C C . ILE A 1 112 ? -18.901 5.988 5.400 1.00 70.38 112 ILE A C 1
ATOM 917 O O . ILE A 1 112 ? -18.047 6.612 4.766 1.00 70.38 112 ILE A O 1
ATOM 921 N N . ASP A 1 113 ? -18.749 5.618 6.669 1.00 76.31 113 ASP A N 1
ATOM 922 C CA . ASP A 1 113 ? -17.489 5.800 7.381 1.00 76.31 113 ASP A CA 1
ATOM 923 C C . ASP A 1 113 ? -16.357 5.063 6.645 1.00 76.31 113 ASP A C 1
ATOM 925 O O . ASP A 1 113 ? -16.490 3.902 6.241 1.00 76.31 113 ASP A O 1
ATOM 929 N N . SER A 1 114 ? -15.238 5.752 6.434 1.00 76.88 114 SER A N 1
ATOM 930 C CA . SER A 1 114 ? -14.073 5.165 5.787 1.00 76.88 114 SER A CA 1
ATOM 931 C C . SER A 1 114 ? -13.355 4.165 6.698 1.00 76.88 114 SER A C 1
ATOM 933 O O . SER A 1 114 ? -12.689 3.263 6.182 1.00 76.88 114 SER A O 1
ATOM 935 N N . GLY A 1 115 ? -13.487 4.289 8.027 1.00 82.38 115 GLY A N 1
ATOM 936 C CA . GLY A 1 115 ? -12.697 3.524 8.999 1.00 82.38 115 GLY A CA 1
ATOM 937 C C . GLY A 1 115 ? -11.197 3.824 8.902 1.00 82.38 115 GLY A C 1
ATOM 938 O O . GLY A 1 115 ? -10.361 2.958 9.179 1.00 82.38 115 GLY A O 1
ATOM 939 N N . TRP A 1 116 ? -10.840 5.010 8.397 1.00 87.81 116 TRP A N 1
ATOM 940 C CA . TRP A 1 116 ? -9.454 5.460 8.316 1.00 87.81 116 TRP A CA 1
ATOM 941 C C . TRP A 1 116 ? -9.004 6.068 9.632 1.00 87.81 116 TRP A C 1
ATOM 943 O O . TRP A 1 116 ? -9.749 6.798 10.276 1.00 87.81 116 TRP A O 1
ATOM 953 N N . PHE A 1 117 ? -7.747 5.828 9.979 1.00 88.00 117 PHE A N 1
ATOM 954 C CA . PHE A 1 117 ? -7.125 6.412 11.157 1.00 88.00 117 PHE A CA 1
ATOM 955 C C . PHE A 1 117 ? -5.650 6.704 10.898 1.00 88.00 117 PHE A C 1
ATOM 957 O O . PHE A 1 117 ? -5.032 6.106 10.017 1.00 88.00 117 PHE A O 1
ATOM 964 N N . TRP A 1 118 ? -5.075 7.619 11.670 1.00 88.06 118 TRP A N 1
ATOM 965 C CA . TRP A 1 118 ? -3.644 7.902 11.614 1.00 88.06 118 TRP A CA 1
ATOM 966 C C . TRP A 1 118 ? -2.856 6.905 12.457 1.00 88.06 118 TRP A C 1
ATOM 968 O O . TRP A 1 118 ? -3.295 6.504 13.535 1.00 88.06 118 TRP A O 1
ATOM 978 N N . LEU A 1 119 ? -1.693 6.516 11.952 1.00 89.50 119 LEU A N 1
ATOM 979 C CA . LEU A 1 119 ? -0.712 5.703 12.656 1.00 89.50 119 LEU A CA 1
ATOM 980 C C . LEU A 1 119 ? 0.476 6.581 13.034 1.00 89.50 119 LEU A C 1
ATOM 982 O O . LEU A 1 119 ? 0.969 7.358 12.211 1.00 89.50 119 LEU A O 1
ATOM 986 N N . ASP A 1 120 ? 0.955 6.407 14.260 1.00 87.62 120 ASP A N 1
ATOM 987 C CA . ASP A 1 120 ? 2.165 7.069 14.727 1.00 87.62 120 ASP A CA 1
ATOM 988 C C . ASP A 1 120 ? 3.402 6.486 14.034 1.00 87.62 120 ASP A C 1
ATOM 990 O O . ASP A 1 120 ? 3.469 5.297 13.701 1.00 87.62 120 ASP A O 1
ATOM 994 N N . SER A 1 121 ? 4.412 7.325 13.841 1.00 85.38 121 SER A N 1
ATOM 995 C CA . SER A 1 121 ? 5.750 6.902 13.437 1.00 85.38 121 SER A CA 1
ATOM 996 C C . SER A 1 121 ? 6.702 6.909 14.629 1.00 85.38 121 SER A C 1
ATOM 998 O O . SER A 1 121 ? 6.444 7.574 15.632 1.00 85.38 121 SER A O 1
ATOM 1000 N N . ASP A 1 122 ? 7.827 6.201 14.527 1.00 79.88 122 ASP A N 1
ATOM 1001 C CA . ASP A 1 122 ? 8.902 6.389 15.503 1.00 79.88 122 ASP A CA 1
ATOM 1002 C C . ASP A 1 122 ? 9.402 7.851 15.507 1.00 79.88 122 ASP A C 1
ATOM 1004 O O . ASP A 1 122 ? 9.290 8.583 14.520 1.00 79.88 122 ASP A O 1
ATOM 1008 N N . GLU A 1 123 ? 9.955 8.302 16.636 1.00 67.56 123 GLU A N 1
ATOM 1009 C CA . GLU A 1 123 ? 10.421 9.687 16.837 1.00 67.56 123 GLU A CA 1
ATOM 1010 C C . GLU A 1 123 ? 11.671 10.038 16.002 1.00 67.56 123 GLU A C 1
ATOM 1012 O O . GLU A 1 123 ? 12.338 11.040 16.254 1.00 67.56 123 GLU A O 1
ATOM 1017 N N . SER A 1 124 ? 12.023 9.221 15.003 1.00 63.69 124 SER A N 1
ATOM 1018 C CA . SER A 1 124 ? 13.255 9.358 14.224 1.00 63.69 124 SER A CA 1
ATOM 1019 C C . SER A 1 124 ? 13.323 10.653 13.406 1.00 63.69 124 SER A C 1
ATOM 1021 O O . SER A 1 124 ? 14.407 11.017 12.952 1.00 63.69 124 SER A O 1
ATOM 1023 N N . GLY A 1 125 ? 12.205 11.376 13.240 1.00 61.69 125 GLY A N 1
ATOM 1024 C CA . GLY A 1 125 ? 12.169 12.705 12.615 1.00 61.69 125 GLY A CA 1
ATOM 1025 C C . GLY A 1 125 ? 12.703 12.733 11.177 1.00 61.69 125 GLY A C 1
ATOM 1026 O O . GLY A 1 125 ? 13.073 13.798 10.682 1.00 61.69 125 GLY A O 1
ATOM 1027 N N . LEU A 1 126 ? 12.786 11.569 10.519 1.00 72.25 126 LEU A N 1
ATOM 1028 C CA . LEU A 1 126 ? 13.374 11.409 9.185 1.00 72.25 126 LEU A CA 1
ATOM 1029 C C . LEU A 1 126 ? 12.569 12.164 8.122 1.00 72.25 126 LEU A C 1
ATOM 1031 O O . LEU A 1 126 ? 13.134 12.776 7.204 1.00 72.25 126 LEU A O 1
ATOM 1035 N N . TRP A 1 127 ? 11.245 12.154 8.284 1.00 74.50 127 TRP A N 1
ATOM 1036 C CA . TRP A 1 127 ? 10.291 12.823 7.413 1.00 74.50 127 TRP A CA 1
ATOM 1037 C C . TRP A 1 127 ? 9.577 13.955 8.155 1.00 74.50 127 TRP A C 1
ATOM 1039 O O . TRP A 1 127 ? 9.279 13.857 9.342 1.00 74.50 127 TRP A O 1
ATOM 1049 N N . SER A 1 128 ? 9.316 15.060 7.450 1.00 73.44 128 SER A N 1
ATOM 1050 C CA . SER A 1 128 ? 8.585 16.201 8.013 1.00 73.44 128 SER A CA 1
ATOM 1051 C C . SER A 1 128 ? 7.176 15.798 8.449 1.00 73.44 128 SER A C 1
ATOM 1053 O O . SER A 1 128 ? 6.585 14.929 7.817 1.00 73.44 128 SER A O 1
ATOM 1055 N N . GLU A 1 129 ? 6.580 16.551 9.373 1.00 73.44 129 GLU A N 1
ATOM 1056 C CA . GLU A 1 129 ? 5.178 16.430 9.831 1.00 73.44 129 GLU A CA 1
ATOM 1057 C C . GLU A 1 129 ? 4.113 16.382 8.715 1.00 73.44 129 GLU A C 1
ATOM 1059 O O . GLU A 1 129 ? 2.990 15.939 8.930 1.00 73.44 129 GLU A O 1
ATOM 1064 N N . LYS A 1 130 ? 4.479 16.804 7.501 1.00 75.31 130 LYS A N 1
ATOM 1065 C CA . LYS A 1 130 ? 3.675 16.708 6.276 1.00 75.31 130 LYS A CA 1
ATOM 1066 C C . LYS A 1 130 ? 3.526 15.284 5.726 1.00 75.31 130 LYS A C 1
ATOM 1068 O O . LYS A 1 130 ? 2.752 15.086 4.792 1.00 75.31 130 LYS A O 1
ATOM 1073 N N . TYR A 1 131 ? 4.295 14.324 6.237 1.00 80.75 131 TYR A N 1
ATOM 1074 C CA . TYR A 1 131 ? 4.173 12.910 5.904 1.00 80.75 131 TYR A CA 1
ATOM 1075 C C . TYR A 1 131 ? 3.573 12.154 7.072 1.00 80.75 131 TYR A C 1
ATOM 1077 O O . TYR A 1 131 ? 4.058 12.253 8.196 1.00 80.75 131 TYR A O 1
ATOM 1085 N N . GLN A 1 132 ? 2.527 11.385 6.799 1.00 86.00 132 GLN A N 1
ATOM 1086 C CA . GLN A 1 132 ? 1.771 10.687 7.827 1.00 86.00 132 GLN A CA 1
ATOM 1087 C C . GLN A 1 132 ? 1.235 9.362 7.289 1.00 86.00 132 GLN A C 1
ATOM 1089 O O . GLN A 1 132 ? 0.920 9.228 6.104 1.00 86.00 132 GLN A O 1
ATOM 1094 N N . ALA A 1 133 ? 1.146 8.360 8.161 1.00 90.31 133 ALA A N 1
ATOM 1095 C CA . ALA A 1 133 ? 0.643 7.046 7.795 1.00 90.31 133 ALA A CA 1
ATOM 1096 C C . ALA A 1 133 ? -0.858 6.942 8.065 1.00 90.31 133 ALA A C 1
ATOM 1098 O O . ALA A 1 133 ? -1.309 7.121 9.192 1.00 90.31 133 ALA A O 1
ATOM 1099 N N . ILE A 1 134 ? -1.620 6.616 7.024 1.00 91.81 134 ILE A N 1
ATOM 1100 C CA . ILE A 1 134 ? -3.053 6.336 7.109 1.00 91.81 134 ILE A CA 1
ATOM 1101 C C . ILE A 1 134 ? -3.232 4.823 7.161 1.00 91.81 134 ILE A C 1
ATOM 1103 O O . ILE A 1 134 ? -2.720 4.098 6.305 1.00 91.81 134 ILE A O 1
ATOM 1107 N N . GLY A 1 135 ? -3.963 4.355 8.162 1.00 92.81 135 GLY A N 1
ATOM 1108 C CA . GLY A 1 135 ? -4.365 2.973 8.347 1.00 92.81 135 GLY A CA 1
ATOM 1109 C C . GLY A 1 135 ? -5.842 2.759 8.038 1.00 92.81 135 GLY A C 1
ATOM 1110 O O . GLY A 1 135 ? -6.661 3.662 8.200 1.00 92.81 135 GLY A O 1
ATOM 1111 N N . ARG A 1 136 ? -6.192 1.535 7.641 1.00 92.94 136 ARG A N 1
ATOM 1112 C CA . ARG A 1 136 ? -7.577 1.049 7.643 1.00 92.94 136 ARG A CA 1
ATOM 1113 C C . ARG A 1 136 ? -7.643 -0.397 8.102 1.00 92.94 136 ARG A C 1
ATOM 1115 O O . ARG A 1 136 ? -6.975 -1.267 7.536 1.00 92.94 136 ARG A O 1
ATOM 1122 N N . GLN A 1 137 ? -8.455 -0.640 9.124 1.00 92.88 137 GLN A N 1
ATOM 1123 C CA . GLN A 1 137 ? -8.574 -1.944 9.759 1.00 92.88 137 GLN A CA 1
ATOM 1124 C C . GLN A 1 137 ? -9.543 -2.844 8.983 1.00 92.88 137 GLN A C 1
ATOM 1126 O O . GLN A 1 137 ? -10.577 -2.401 8.489 1.00 92.88 137 GLN A O 1
ATOM 1131 N N . PHE A 1 138 ? -9.206 -4.126 8.922 1.00 93.88 138 PHE A N 1
ATOM 1132 C CA . PHE A 1 138 ? -10.053 -5.207 8.438 1.00 93.88 138 PHE A CA 1
ATOM 1133 C C . PHE A 1 138 ? -10.132 -6.302 9.510 1.00 93.88 138 PHE A C 1
ATOM 1135 O O . PHE A 1 138 ? -9.281 -6.366 10.405 1.00 93.88 138 PHE A O 1
ATOM 1142 N N . GLU A 1 139 ? -11.120 -7.191 9.405 1.00 93.69 139 GLU A N 1
ATOM 1143 C CA . GLU A 1 139 ? -11.345 -8.289 10.362 1.00 93.69 139 GLU A CA 1
ATOM 1144 C C . GLU A 1 139 ? -10.076 -9.110 10.651 1.00 93.69 139 GLU A C 1
ATOM 1146 O O . GLU A 1 139 ? -9.804 -9.485 11.794 1.00 93.69 139 GLU A O 1
ATOM 1151 N N . ARG A 1 140 ? -9.283 -9.381 9.609 1.00 95.75 140 ARG A N 1
ATOM 1152 C CA . ARG A 1 140 ? -8.083 -10.231 9.661 1.00 95.75 140 ARG A CA 1
ATOM 1153 C C . ARG A 1 140 ? -6.796 -9.492 9.318 1.00 95.75 140 ARG A C 1
ATOM 1155 O O . ARG A 1 140 ? -5.746 -10.119 9.183 1.00 95.75 140 ARG A O 1
ATOM 1162 N N . GLY A 1 141 ? -6.831 -8.169 9.1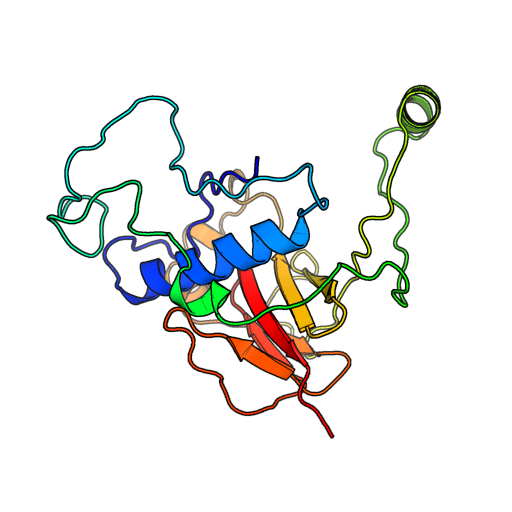95 1.00 95.75 141 GLY A N 1
ATOM 1163 C CA . GLY A 1 141 ? -5.652 -7.434 8.764 1.00 95.75 141 GLY A CA 1
ATOM 1164 C C . GLY A 1 141 ? -5.755 -5.926 8.867 1.00 95.75 141 GLY A C 1
ATOM 1165 O O . GLY A 1 141 ? -6.701 -5.368 9.411 1.00 95.75 141 GLY A O 1
ATOM 1166 N N . LEU A 1 142 ? -4.727 -5.273 8.354 1.00 95.88 142 LEU A N 1
ATOM 1167 C CA . LEU A 1 142 ? -4.570 -3.830 8.339 1.00 95.88 142 LEU A CA 1
ATOM 1168 C C . LEU A 1 142 ? -3.922 -3.453 7.011 1.00 95.88 142 LEU A C 1
ATOM 1170 O O . LEU A 1 142 ? -3.024 -4.142 6.527 1.00 95.88 142 LEU A O 1
ATOM 1174 N N . VAL A 1 143 ? -4.360 -2.353 6.420 1.00 96.31 143 VAL A N 1
ATOM 1175 C CA . VAL A 1 143 ? -3.621 -1.724 5.325 1.00 96.31 143 VAL A CA 1
ATOM 1176 C C . VAL A 1 143 ? -3.089 -0.389 5.788 1.00 96.31 143 VAL A C 1
ATOM 1178 O O . VAL A 1 143 ? -3.766 0.325 6.524 1.00 96.31 143 VAL A O 1
ATOM 1181 N N . VAL A 1 144 ? -1.866 -0.082 5.372 1.00 95.44 144 VAL A N 1
ATOM 1182 C CA . VAL A 1 144 ? -1.162 1.147 5.733 1.00 95.44 144 VAL A CA 1
ATOM 1183 C C . VAL A 1 144 ? -0.699 1.821 4.457 1.00 95.44 144 VAL A C 1
ATOM 1185 O O . VAL A 1 144 ? -0.208 1.150 3.550 1.00 95.44 144 VAL A O 1
ATOM 1188 N N . TYR A 1 145 ? -0.833 3.138 4.391 1.00 93.00 145 TYR A N 1
ATOM 1189 C CA . TYR A 1 145 ? -0.277 3.961 3.330 1.00 93.00 145 TYR A CA 1
ATOM 1190 C C . TYR A 1 145 ? 0.435 5.167 3.929 1.00 93.00 145 TYR A C 1
ATOM 1192 O O . TYR A 1 145 ? -0.177 5.943 4.662 1.00 93.00 145 TYR A O 1
ATOM 1200 N N . PHE A 1 146 ? 1.719 5.333 3.618 1.00 90.06 146 PHE A N 1
ATOM 1201 C CA . PHE A 1 146 ? 2.495 6.473 4.091 1.00 90.06 146 PHE A CA 1
ATOM 1202 C C . PHE A 1 146 ? 2.354 7.632 3.103 1.00 90.06 146 PHE A C 1
ATOM 1204 O O . PHE A 1 146 ? 3.009 7.672 2.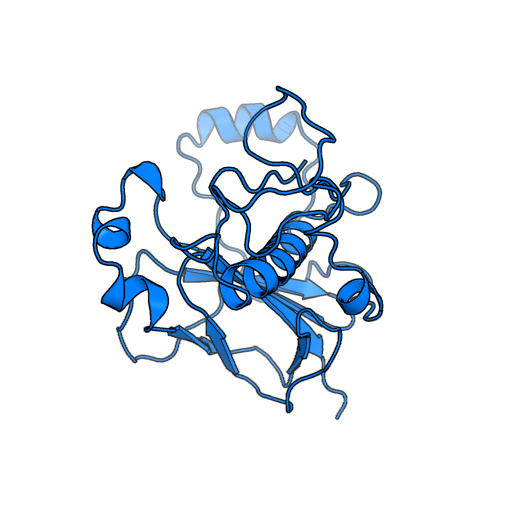063 1.00 90.06 146 PHE A O 1
ATOM 1211 N N . ALA A 1 147 ? 1.436 8.549 3.393 1.00 82.81 147 ALA A N 1
ATOM 1212 C CA . ALA A 1 147 ? 1.107 9.676 2.533 1.00 82.81 147 ALA A CA 1
ATOM 1213 C C . ALA A 1 147 ? 2.025 10.877 2.801 1.00 82.81 147 ALA A C 1
ATOM 1215 O O . ALA A 1 147 ? 2.577 11.023 3.887 1.00 82.81 147 ALA A O 1
ATOM 1216 N N . GLY A 1 148 ? 2.151 11.759 1.811 1.00 75.88 148 GLY A N 1
ATOM 1217 C CA . GLY A 1 148 ? 2.800 13.066 1.933 1.00 75.88 148 GLY A CA 1
ATOM 1218 C C . GLY A 1 148 ? 2.024 14.149 1.188 1.00 75.88 148 GLY A C 1
ATOM 1219 O O . GLY A 1 148 ? 0.986 13.864 0.587 1.00 75.88 148 GLY A O 1
ATOM 1220 N N . GLU A 1 149 ? 2.552 15.377 1.164 1.00 68.69 149 GLU A N 1
ATOM 1221 C CA . GLU A 1 149 ? 2.010 16.477 0.345 1.00 68.69 149 GLU A CA 1
ATOM 1222 C C . GLU A 1 149 ? 1.917 16.115 -1.150 1.00 68.69 149 GLU A C 1
ATOM 1224 O O . GLU A 1 149 ? 2.464 15.115 -1.606 1.00 68.69 149 GLU A O 1
ATOM 1229 N N . SER A 1 150 ? 1.214 16.918 -1.951 1.00 62.72 150 SER A N 1
ATOM 1230 C CA . SER A 1 150 ? 1.114 16.716 -3.404 1.00 62.72 150 SER A CA 1
ATOM 1231 C C . SER A 1 150 ? 2.476 16.387 -4.034 1.00 62.72 150 SER A C 1
ATOM 1233 O O . SER A 1 150 ? 3.421 17.175 -3.989 1.00 62.72 150 SER A O 1
ATOM 1235 N N . ARG A 1 151 ? 2.570 15.216 -4.679 1.00 58.03 151 ARG A N 1
ATOM 1236 C CA . ARG A 1 151 ? 3.778 14.766 -5.393 1.00 58.03 151 ARG A CA 1
ATOM 1237 C C . ARG A 1 151 ? 4.222 15.759 -6.478 1.00 58.03 151 ARG A C 1
ATOM 1239 O O . ARG A 1 151 ? 5.394 15.773 -6.841 1.00 58.03 151 ARG A O 1
ATOM 1246 N N . ALA A 1 152 ? 3.297 16.563 -7.011 1.00 56.69 152 ALA A N 1
ATOM 1247 C CA . ALA A 1 152 ? 3.583 17.556 -8.044 1.00 56.69 152 ALA A CA 1
ATOM 1248 C C . ALA A 1 152 ? 4.375 18.763 -7.511 1.00 56.69 152 ALA A C 1
ATOM 1250 O O . ALA A 1 152 ? 5.160 19.342 -8.260 1.00 56.69 152 ALA A O 1
ATOM 1251 N N . ASP A 1 153 ? 4.220 19.081 -6.225 1.00 51.81 153 ASP A N 1
ATOM 1252 C CA . ASP A 1 153 ? 4.780 20.282 -5.592 1.00 51.81 153 ASP A CA 1
ATOM 1253 C C . ASP A 1 153 ? 6.020 19.972 -4.739 1.00 51.81 153 ASP A C 1
ATOM 1255 O O . ASP A 1 153 ? 6.630 20.852 -4.137 1.00 51.81 153 ASP A O 1
ATOM 1259 N N . ASN A 1 154 ? 6.417 18.701 -4.695 1.00 58.41 154 ASN A N 1
ATOM 1260 C CA . ASN A 1 154 ? 7.418 18.213 -3.767 1.00 58.41 154 ASN A CA 1
ATOM 1261 C C . ASN A 1 154 ? 8.811 18.190 -4.399 1.00 58.41 154 ASN A C 1
ATOM 1263 O O . ASN A 1 154 ? 9.167 17.238 -5.084 1.00 58.41 154 ASN A O 1
ATOM 1267 N N . GLU A 1 155 ? 9.637 19.207 -4.162 1.00 55.19 155 GLU A N 1
ATOM 1268 C CA . GLU A 1 155 ? 11.007 19.263 -4.700 1.00 55.19 155 GLU A CA 1
ATOM 1269 C C . GLU A 1 155 ? 11.856 18.020 -4.365 1.00 55.19 155 GLU A C 1
ATOM 1271 O O . GLU A 1 155 ? 12.801 17.719 -5.096 1.00 55.19 155 GLU A O 1
ATOM 1276 N N . MET A 1 156 ? 11.488 17.243 -3.337 1.00 54.50 156 MET A N 1
ATOM 1277 C CA . MET A 1 156 ? 12.221 16.047 -2.918 1.00 54.50 156 MET A CA 1
ATOM 1278 C C . MET A 1 156 ? 12.166 14.879 -3.912 1.00 54.50 156 MET A C 1
ATOM 1280 O O . MET A 1 156 ? 13.034 14.016 -3.841 1.00 54.50 156 MET A O 1
ATOM 1284 N N . TRP A 1 157 ? 11.259 14.853 -4.905 1.00 56.50 157 TRP A N 1
ATOM 1285 C CA . TRP A 1 157 ? 11.361 13.852 -5.990 1.00 56.50 157 TRP A CA 1
ATOM 1286 C C . TRP A 1 157 ? 12.642 14.024 -6.825 1.00 56.50 157 TRP A C 1
ATOM 1288 O O . TRP A 1 157 ? 13.031 13.117 -7.572 1.00 56.50 157 TRP A O 1
ATOM 1298 N N . ARG A 1 158 ? 13.294 15.193 -6.725 1.00 55.91 158 ARG A N 1
ATOM 1299 C CA . ARG A 1 158 ? 14.549 15.506 -7.414 1.00 55.91 158 ARG A CA 1
ATOM 1300 C C . ARG A 1 158 ? 15.769 14.880 -6.732 1.00 55.91 158 ARG A C 1
ATOM 1302 O O . ARG A 1 158 ? 16.749 14.657 -7.439 1.00 55.91 158 ARG A O 1
ATOM 1309 N N . ASP A 1 159 ? 15.684 14.538 -5.444 1.00 63.22 159 ASP A N 1
ATOM 1310 C CA . ASP A 1 159 ? 16.737 13.857 -4.680 1.00 63.22 159 ASP A CA 1
ATOM 1311 C C . ASP A 1 159 ? 16.501 12.334 -4.668 1.00 63.22 159 ASP A C 1
ATOM 1313 O O . ASP A 1 159 ? 15.755 11.783 -3.857 1.00 63.22 159 ASP A O 1
ATOM 1317 N N . GLU A 1 160 ? 17.116 11.644 -5.633 1.00 60.31 160 GLU A N 1
ATOM 1318 C CA . GLU A 1 160 ? 16.998 10.188 -5.796 1.00 60.31 160 GLU A CA 1
ATOM 1319 C C . GLU A 1 160 ? 17.595 9.389 -4.634 1.00 60.31 160 GLU A C 1
ATOM 1321 O O . GLU A 1 160 ? 17.192 8.242 -4.426 1.00 60.31 160 GLU A O 1
ATOM 1326 N N . GLU A 1 161 ? 18.556 9.943 -3.894 1.00 61.75 161 GLU A N 1
ATOM 1327 C CA . GLU A 1 161 ? 19.268 9.178 -2.876 1.00 61.75 161 GLU A CA 1
ATOM 1328 C C . GLU A 1 161 ? 18.437 9.058 -1.601 1.00 61.75 161 GLU A C 1
ATOM 1330 O O . GLU A 1 161 ? 18.256 7.946 -1.099 1.00 61.75 161 GLU A O 1
ATOM 1335 N N . LYS A 1 162 ? 17.856 10.170 -1.138 1.00 63.31 162 LYS A N 1
ATOM 1336 C CA . LYS A 1 162 ? 16.998 10.174 0.051 1.00 63.31 162 LYS A CA 1
ATOM 1337 C C . LYS A 1 162 ? 15.688 9.419 -0.189 1.00 63.31 162 LYS A C 1
ATOM 1339 O O . LYS A 1 162 ? 15.299 8.570 0.612 1.00 63.31 162 LYS A O 1
ATOM 1344 N N . TRP A 1 163 ? 15.049 9.660 -1.337 1.00 64.56 163 TRP A N 1
ATOM 1345 C CA . TRP A 1 163 ? 13.758 9.058 -1.692 1.00 64.56 163 TRP A CA 1
ATOM 1346 C C . TRP A 1 163 ? 13.782 7.530 -1.724 1.00 64.56 163 TRP A C 1
ATOM 1348 O O . TRP A 1 163 ? 12.843 6.881 -1.272 1.00 64.56 163 TRP A O 1
ATOM 1358 N N . ASN A 1 164 ? 14.842 6.943 -2.287 1.00 64.19 164 ASN A N 1
ATOM 1359 C CA . ASN A 1 164 ? 14.893 5.499 -2.493 1.00 64.19 164 ASN A CA 1
ATOM 1360 C C . ASN A 1 164 ? 15.443 4.735 -1.277 1.00 64.19 164 ASN A C 1
ATOM 1362 O O . ASN A 1 164 ? 15.283 3.514 -1.248 1.00 64.19 164 ASN A O 1
ATOM 1366 N N . LYS A 1 165 ? 16.083 5.406 -0.304 1.00 66.94 165 LYS A N 1
ATOM 1367 C CA . LYS A 1 165 ? 16.806 4.740 0.795 1.00 66.94 165 LYS A CA 1
ATOM 1368 C C . LYS A 1 165 ? 16.192 4.924 2.182 1.00 66.94 165 LYS A C 1
ATOM 1370 O O . LYS A 1 165 ? 16.366 4.034 3.009 1.00 66.94 165 LYS A O 1
ATOM 1375 N N . GLU A 1 166 ? 15.504 6.029 2.460 1.00 80.12 166 GLU A N 1
ATOM 1376 C CA . GLU A 1 166 ? 15.023 6.309 3.818 1.00 80.12 166 GLU A CA 1
ATOM 1377 C C . GLU A 1 166 ? 13.574 5.850 4.019 1.00 80.12 166 GLU A C 1
ATOM 1379 O O . GLU A 1 166 ? 12.645 6.349 3.391 1.00 80.12 166 GLU A O 1
ATOM 1384 N N . SER A 1 167 ? 13.364 4.894 4.920 1.00 86.69 167 SER A N 1
ATOM 1385 C CA . SER A 1 167 ? 12.035 4.453 5.347 1.00 86.69 167 SER A CA 1
ATOM 1386 C C . SER A 1 167 ? 11.698 5.014 6.724 1.00 86.69 167 SER A C 1
ATOM 1388 O O . SER A 1 167 ? 12.537 4.964 7.621 1.00 86.69 167 SER A O 1
ATOM 1390 N N . GLN A 1 168 ? 10.465 5.477 6.911 1.00 89.25 168 GLN A N 1
ATOM 1391 C CA . GLN A 1 168 ? 9.908 5.754 8.231 1.00 89.25 168 GLN A CA 1
ATOM 1392 C C . GLN A 1 168 ? 9.416 4.450 8.859 1.00 89.25 168 GLN A C 1
ATOM 1394 O O . GLN A 1 168 ? 8.695 3.687 8.210 1.00 89.25 168 GLN A O 1
ATOM 1399 N N . THR A 1 169 ? 9.747 4.208 10.126 1.00 93.00 169 THR A N 1
ATOM 1400 C CA . THR A 1 169 ? 9.103 3.140 10.898 1.00 93.00 169 THR A CA 1
ATOM 1401 C C . THR A 1 169 ? 7.733 3.616 11.364 1.00 93.00 169 THR A C 1
ATOM 1403 O O . THR A 1 169 ? 7.630 4.598 12.098 1.00 93.00 169 THR A O 1
ATOM 1406 N N . ILE A 1 170 ? 6.684 2.909 10.957 1.00 92.50 170 ILE A N 1
ATOM 1407 C CA . ILE A 1 170 ? 5.301 3.139 11.374 1.00 92.50 170 ILE A CA 1
ATOM 1408 C C . ILE A 1 170 ? 4.937 2.128 12.458 1.00 92.50 170 ILE A C 1
ATOM 1410 O O . ILE A 1 170 ? 5.164 0.926 12.290 1.00 92.50 170 ILE A O 1
ATOM 1414 N N . LEU A 1 171 ? 4.372 2.611 13.563 1.00 92.81 171 LEU A N 1
ATOM 1415 C CA . LEU A 1 171 ? 3.931 1.798 14.690 1.00 92.81 171 LEU A CA 1
ATOM 1416 C C . LEU A 1 171 ? 2.549 1.205 14.398 1.00 92.81 171 LEU A C 1
ATOM 1418 O O . LEU A 1 171 ? 1.642 1.898 13.947 1.00 92.81 171 LEU A O 1
ATOM 1422 N N . LEU A 1 172 ? 2.385 -0.090 14.654 1.00 93.38 172 LEU A N 1
ATOM 1423 C CA . LEU A 1 172 ? 1.161 -0.837 14.377 1.00 93.38 172 LEU A CA 1
ATOM 1424 C C . LEU A 1 172 ? 0.396 -1.143 15.675 1.00 93.38 172 LEU A C 1
ATOM 1426 O O . LEU A 1 172 ? 1.013 -1.416 16.706 1.00 93.38 172 LEU A O 1
ATOM 1430 N N . PRO A 1 173 ? -0.948 -1.200 15.633 1.00 91.31 173 PRO A N 1
ATOM 1431 C CA . PRO A 1 173 ? -1.779 -1.383 16.828 1.00 91.31 173 PRO A CA 1
ATOM 1432 C C . PRO A 1 173 ? -1.751 -2.809 17.413 1.00 91.31 173 PRO A C 1
ATOM 1434 O O . PRO A 1 173 ? -2.337 -3.060 18.462 1.00 91.31 173 PRO A O 1
ATOM 1437 N N . ALA A 1 174 ? -1.122 -3.766 16.728 1.00 92.00 174 ALA A N 1
ATOM 1438 C CA . ALA A 1 174 ? -1.016 -5.168 17.127 1.00 92.00 174 ALA A CA 1
ATOM 1439 C C . ALA A 1 174 ? 0.190 -5.823 16.431 1.00 92.00 174 ALA A C 1
ATOM 1441 O O . ALA A 1 174 ? 0.967 -5.152 15.753 1.00 92.00 174 ALA A O 1
ATOM 1442 N N . GLN A 1 175 ? 0.344 -7.138 16.587 1.00 95.56 175 GLN A N 1
ATOM 1443 C CA . GLN A 1 175 ? 1.315 -7.920 15.825 1.00 95.56 175 GLN A CA 1
ATOM 1444 C C . GLN A 1 175 ? 0.747 -8.262 14.446 1.00 95.56 175 GLN A C 1
ATOM 1446 O O . GLN A 1 175 ? -0.345 -8.822 14.333 1.00 95.56 175 GLN A O 1
ATOM 1451 N N . TYR A 1 176 ? 1.507 -7.955 13.403 1.00 97.38 176 TYR A N 1
ATOM 1452 C CA . TYR A 1 176 ? 1.128 -8.189 12.018 1.00 97.38 176 TYR A CA 1
ATOM 1453 C C . TYR A 1 176 ? 2.263 -8.817 11.220 1.00 97.38 176 TYR A C 1
ATOM 1455 O O . TYR A 1 176 ? 3.434 -8.625 11.532 1.00 97.38 176 TYR A O 1
ATOM 1463 N N . GLN A 1 177 ? 1.912 -9.528 10.155 1.00 98.06 177 GLN A N 1
ATOM 1464 C CA . GLN A 1 177 ? 2.844 -10.015 9.145 1.00 98.06 177 GLN A CA 1
ATOM 1465 C C . GLN A 1 177 ? 2.610 -9.261 7.840 1.00 98.06 177 GLN A C 1
ATOM 1467 O O . GLN A 1 177 ? 1.486 -9.235 7.331 1.00 98.06 177 GLN A O 1
ATOM 1472 N N . ARG A 1 178 ? 3.660 -8.648 7.288 1.00 97.88 178 ARG A N 1
ATOM 1473 C CA . ARG A 1 178 ? 3.588 -7.997 5.978 1.00 97.88 178 ARG A CA 1
ATOM 1474 C C . ARG A 1 178 ? 3.459 -9.045 4.881 1.00 97.88 178 ARG A C 1
ATOM 1476 O O . ARG A 1 178 ? 4.208 -10.018 4.865 1.00 97.88 178 ARG A O 1
ATOM 1483 N N . VAL A 1 179 ? 2.522 -8.818 3.965 1.00 98.19 179 VAL A N 1
ATOM 1484 C CA . VAL A 1 179 ? 2.383 -9.597 2.735 1.00 98.19 179 VAL A CA 1
ATOM 1485 C C . VAL A 1 179 ? 3.317 -9.013 1.679 1.00 98.19 179 VAL A C 1
ATOM 1487 O O . VAL A 1 179 ? 3.181 -7.848 1.297 1.00 98.19 179 VAL A O 1
ATOM 1490 N N . ASN A 1 180 ? 4.249 -9.824 1.191 1.00 97.25 180 ASN A N 1
ATOM 1491 C CA . ASN A 1 180 ? 5.133 -9.468 0.086 1.00 97.25 180 ASN A CA 1
ATOM 1492 C C . ASN A 1 180 ? 4.438 -9.650 -1.265 1.00 97.25 180 ASN A C 1
ATOM 1494 O O . ASN A 1 180 ? 3.436 -10.356 -1.378 1.00 97.25 180 ASN A O 1
ATOM 1498 N N . TRP A 1 181 ? 4.994 -9.045 -2.317 1.00 94.12 181 TRP A N 1
ATOM 1499 C CA . TRP A 1 181 ? 4.454 -9.106 -3.683 1.00 94.12 181 TRP A CA 1
ATOM 1500 C C . TRP A 1 181 ? 4.230 -10.545 -4.189 1.00 94.12 181 TRP A C 1
ATOM 1502 O O . TRP A 1 181 ? 3.314 -10.799 -4.974 1.00 94.12 181 TRP A O 1
ATOM 1512 N N . ASP A 1 182 ? 5.058 -11.487 -3.733 1.00 96.31 182 ASP A N 1
ATOM 1513 C CA . ASP A 1 182 ? 5.019 -12.906 -4.084 1.00 96.31 182 ASP A CA 1
ATOM 1514 C C . ASP A 1 182 ? 4.050 -13.722 -3.213 1.00 96.31 182 ASP A C 1
ATOM 1516 O O . ASP A 1 182 ? 3.900 -14.923 -3.426 1.00 96.31 182 ASP A O 1
ATOM 1520 N N . GLY A 1 183 ? 3.361 -13.075 -2.270 1.00 97.00 183 GLY A N 1
ATOM 1521 C CA . GLY A 1 183 ? 2.441 -13.696 -1.323 1.00 97.00 183 GLY A CA 1
ATOM 1522 C C . GLY A 1 183 ? 3.118 -14.303 -0.093 1.00 97.00 183 GLY A C 1
ATOM 1523 O O . GLY A 1 183 ? 2.416 -14.845 0.759 1.00 97.00 183 GLY A O 1
ATOM 1524 N N . SER A 1 184 ? 4.444 -14.222 0.044 1.00 97.75 184 SER A N 1
ATOM 1525 C CA . SER A 1 184 ? 5.120 -14.623 1.281 1.00 97.75 184 SER A CA 1
ATOM 1526 C C . SER A 1 184 ? 4.792 -13.664 2.433 1.00 97.75 184 SER A C 1
ATOM 1528 O O . SER A 1 184 ? 4.426 -12.506 2.217 1.00 97.75 184 SER A O 1
ATOM 1530 N N . LEU A 1 185 ? 4.895 -14.164 3.666 1.00 97.62 185 LEU A N 1
ATOM 1531 C CA . LEU A 1 185 ? 4.669 -13.386 4.882 1.00 97.62 185 LEU A CA 1
ATOM 1532 C C . LEU A 1 185 ? 5.997 -13.107 5.583 1.00 97.62 185 LEU A C 1
ATOM 1534 O O . LEU A 1 185 ? 6.782 -14.027 5.817 1.00 97.62 185 LEU A O 1
ATOM 1538 N N . GLU A 1 186 ? 6.222 -11.853 5.964 1.00 97.12 186 GLU A N 1
ATOM 1539 C CA . GLU A 1 186 ? 7.327 -11.491 6.850 1.00 97.12 186 GLU A CA 1
ATOM 1540 C C . GLU A 1 186 ? 7.094 -11.996 8.288 1.00 97.12 186 GLU A C 1
ATOM 1542 O O . GLU A 1 186 ? 6.004 -12.445 8.671 1.00 97.12 186 GLU A O 1
ATOM 1547 N N . THR A 1 187 ? 8.144 -11.921 9.109 1.00 96.81 187 THR A N 1
ATOM 1548 C CA . THR A 1 187 ? 8.059 -12.186 10.550 1.00 96.81 187 THR A CA 1
ATOM 1549 C C . THR A 1 187 ? 7.073 -11.223 11.208 1.00 96.81 187 THR A C 1
ATOM 1551 O O . THR A 1 187 ? 7.017 -10.047 10.852 1.00 96.81 187 THR A O 1
ATOM 1554 N N . LYS A 1 188 ? 6.311 -11.714 12.194 1.00 97.00 188 LYS A N 1
ATOM 1555 C CA . LYS A 1 188 ? 5.373 -10.865 12.933 1.00 97.00 188 LYS A CA 1
ATOM 1556 C C . LYS A 1 188 ? 6.092 -9.703 13.625 1.00 97.00 188 LYS A C 1
ATOM 1558 O O . LYS A 1 188 ? 7.128 -9.903 14.257 1.00 97.00 188 LYS A O 1
ATOM 1563 N N . SER A 1 189 ? 5.529 -8.511 13.488 1.00 96.50 189 SER A N 1
ATOM 1564 C CA . SER A 1 189 ? 6.061 -7.259 14.015 1.00 96.50 189 SER A CA 1
ATOM 1565 C C . SER A 1 189 ? 4.913 -6.321 14.388 1.00 96.50 189 SER A C 1
ATOM 1567 O O . SER A 1 189 ? 3.837 -6.372 13.792 1.00 96.50 189 SER A O 1
ATOM 1569 N N . ASN A 1 190 ? 5.138 -5.434 15.354 1.00 95.06 190 ASN A N 1
ATOM 1570 C CA . ASN A 1 190 ? 4.273 -4.280 15.626 1.00 95.06 190 ASN A CA 1
ATOM 1571 C C . ASN A 1 190 ? 4.761 -3.010 14.916 1.00 95.06 190 ASN A C 1
ATOM 1573 O O . ASN A 1 190 ? 4.404 -1.904 15.312 1.00 95.06 190 ASN A O 1
ATOM 1577 N N . GLN A 1 191 ? 5.614 -3.157 13.909 1.00 95.25 191 GLN A N 1
ATOM 1578 C CA . GLN A 1 191 ? 6.193 -2.059 13.152 1.00 95.25 191 GLN A CA 1
ATOM 1579 C C . GLN A 1 191 ? 6.291 -2.432 11.676 1.00 95.25 191 GLN A C 1
ATOM 1581 O O . GLN A 1 191 ? 6.559 -3.590 11.344 1.00 95.25 191 GLN A O 1
ATOM 1586 N N . VAL A 1 192 ? 6.129 -1.444 10.798 1.00 95.69 192 VAL A N 1
ATOM 1587 C CA . VAL A 1 192 ? 6.398 -1.575 9.362 1.00 95.69 192 VAL A CA 1
ATOM 1588 C C . VAL A 1 192 ? 7.216 -0.386 8.877 1.00 95.69 192 VAL A C 1
ATOM 1590 O O . VAL A 1 192 ? 6.899 0.758 9.185 1.00 95.69 192 VAL A O 1
ATOM 1593 N N . ALA A 1 193 ? 8.273 -0.651 8.116 1.00 93.75 193 ALA A N 1
ATOM 1594 C CA . ALA A 1 193 ? 9.083 0.389 7.498 1.00 93.75 193 ALA A CA 1
ATOM 1595 C C . ALA A 1 193 ? 8.535 0.719 6.102 1.00 93.75 193 ALA A C 1
ATOM 1597 O 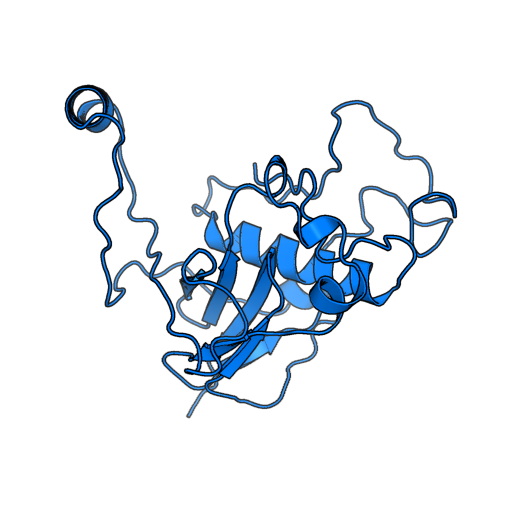O . ALA A 1 193 ? 8.401 -0.180 5.267 1.00 93.75 193 ALA A O 1
ATOM 1598 N N . LEU A 1 194 ? 8.219 1.993 5.855 1.00 90.44 194 LEU A N 1
ATOM 1599 C CA . LEU A 1 194 ? 7.682 2.482 4.582 1.00 90.44 194 LEU A CA 1
ATOM 1600 C C . LEU A 1 194 ? 8.404 3.748 4.125 1.00 90.44 194 LEU A C 1
ATOM 1602 O O . LEU A 1 194 ? 8.653 4.659 4.915 1.00 90.44 194 LEU A O 1
ATOM 1606 N N . ARG A 1 195 ? 8.711 3.828 2.832 1.00 86.31 195 ARG A N 1
ATOM 1607 C CA . ARG A 1 195 ? 9.120 5.079 2.178 1.00 86.31 195 ARG A CA 1
ATOM 1608 C C . ARG A 1 195 ? 7.881 5.907 1.822 1.00 86.31 195 ARG A C 1
ATOM 1610 O O . ARG A 1 195 ? 6.776 5.360 1.745 1.00 86.31 195 ARG A O 1
ATOM 1617 N N . PRO A 1 196 ? 8.021 7.222 1.595 1.00 81.81 196 PRO A N 1
ATOM 1618 C CA . PRO A 1 196 ? 6.905 8.044 1.154 1.00 81.81 196 PRO A CA 1
ATOM 1619 C C . PRO A 1 196 ? 6.159 7.453 -0.043 1.00 81.81 196 PRO A C 1
ATOM 1621 O O . PRO A 1 196 ? 6.756 7.011 -1.024 1.00 81.81 196 PRO A O 1
ATOM 1624 N N . TYR A 1 197 ? 4.832 7.510 0.024 1.00 81.69 197 TYR A N 1
ATOM 1625 C CA . TYR A 1 197 ? 3.887 6.980 -0.959 1.00 81.69 197 TYR A CA 1
ATOM 1626 C C . TYR A 1 197 ? 3.973 5.465 -1.173 1.00 81.69 197 TYR A C 1
ATOM 1628 O O . TYR A 1 197 ? 3.470 4.962 -2.182 1.00 81.69 197 TYR A O 1
ATOM 1636 N N . GLU A 1 198 ? 4.557 4.726 -0.231 1.00 88.00 198 GLU A N 1
ATOM 1637 C CA . GLU A 1 198 ? 4.433 3.276 -0.166 1.00 88.00 198 GLU A CA 1
ATOM 1638 C C . GLU A 1 198 ? 3.232 2.849 0.667 1.00 88.00 198 GLU A C 1
ATOM 1640 O O . GLU A 1 198 ? 2.833 3.506 1.631 1.00 88.00 198 GLU A O 1
ATOM 1645 N N . GLY A 1 199 ? 2.666 1.706 0.288 1.00 92.38 199 GLY A N 1
ATOM 1646 C CA . GLY A 1 199 ? 1.661 1.024 1.083 1.00 92.38 199 GLY A CA 1
ATOM 1647 C C . GLY A 1 199 ? 2.074 -0.397 1.436 1.00 92.38 199 GLY A C 1
ATOM 1648 O O . GLY A 1 199 ? 2.869 -1.026 0.733 1.00 92.38 199 GLY A O 1
ATOM 1649 N N . ALA A 1 200 ? 1.489 -0.904 2.516 1.00 97.00 200 ALA A N 1
ATOM 1650 C CA . ALA A 1 200 ? 1.616 -2.281 2.961 1.00 97.00 200 ALA A CA 1
ATOM 1651 C C . ALA A 1 200 ? 0.241 -2.909 3.197 1.00 97.00 200 ALA A C 1
ATOM 1653 O O . ALA A 1 200 ? -0.698 -2.257 3.659 1.00 97.00 200 ALA A O 1
ATOM 1654 N N . VAL A 1 201 ? 0.163 -4.205 2.901 1.00 97.94 201 VAL A N 1
ATOM 1655 C CA . VAL A 1 201 ? -0.942 -5.081 3.289 1.00 97.94 201 VAL A CA 1
ATOM 1656 C C . VAL A 1 201 ? -0.430 -5.994 4.392 1.00 97.94 201 VAL A C 1
ATOM 1658 O O . VAL A 1 201 ? 0.613 -6.632 4.236 1.00 97.94 201 VAL A O 1
ATOM 1661 N N . LEU A 1 202 ? -1.142 -6.023 5.511 1.00 98.25 202 LEU A N 1
ATOM 1662 C CA . LEU A 1 202 ? -0.710 -6.672 6.737 1.00 98.25 202 LEU A CA 1
ATOM 1663 C C . LEU A 1 202 ? -1.775 -7.667 7.206 1.00 98.25 202 LEU A C 1
ATOM 1665 O O . LEU A 1 202 ? -2.950 -7.317 7.314 1.00 98.25 202 LEU A O 1
ATOM 1669 N N . ILE A 1 203 ? -1.359 -8.887 7.536 1.00 97.88 203 ILE A N 1
ATOM 1670 C CA . ILE A 1 203 ? -2.220 -9.908 8.145 1.00 97.88 203 ILE A CA 1
ATOM 1671 C C . ILE A 1 203 ? -2.037 -9.864 9.647 1.00 97.88 203 ILE A C 1
ATOM 1673 O O . ILE A 1 203 ? -0.908 -9.853 10.138 1.00 97.88 203 ILE A O 1
ATOM 1677 N N . LYS A 1 204 ? -3.144 -9.815 10.384 1.00 95.81 204 LYS A N 1
ATOM 1678 C CA . LYS A 1 204 ? -3.113 -9.835 11.843 1.00 95.81 204 LYS A CA 1
ATOM 1679 C C . LYS A 1 204 ? -2.569 -11.188 12.286 1.00 95.81 204 LYS A C 1
ATOM 1681 O O . LYS A 1 204 ? -3.130 -12.225 11.935 1.00 95.81 204 LYS A O 1
ATOM 1686 N N . ALA A 1 205 ? -1.468 -11.182 13.029 1.00 91.50 205 ALA A N 1
ATOM 1687 C CA . ALA A 1 205 ? -0.948 -12.412 13.601 1.00 91.50 205 ALA A CA 1
ATOM 1688 C C . ALA A 1 205 ? -1.923 -12.883 14.691 1.00 91.50 205 ALA A C 1
ATOM 1690 O O . ALA A 1 205 ? -2.357 -12.081 15.521 1.00 91.50 205 ALA A O 1
ATOM 1691 N N . GLY A 1 206 ? -2.280 -14.169 14.676 1.00 79.69 206 GLY A N 1
ATOM 1692 C CA . GLY A 1 206 ? -2.929 -14.791 15.830 1.00 79.69 206 GLY A CA 1
ATOM 1693 C C . GLY A 1 206 ? -2.008 -14.745 17.054 1.00 79.69 206 GLY A C 1
ATOM 1694 O O . GLY A 1 206 ? -0.787 -14.602 16.906 1.00 79.69 206 GLY A O 1
ATOM 1695 N N . GLU A 1 207 ? -2.599 -14.840 18.246 1.00 50.12 207 GLU A N 1
ATOM 1696 C CA . GLU A 1 207 ? -1.841 -15.064 19.487 1.00 50.12 207 GLU A CA 1
ATOM 1697 C C . GLU A 1 207 ? -1.004 -16.350 19.414 1.00 50.12 207 GLU A C 1
ATOM 1699 O O . GLU A 1 207 ? -1.530 -17.381 18.932 1.00 50.12 207 GLU A O 1
#

pLDDT: mean 77.82, std 16.64, range [31.33, 98.25]

Radius of gyration: 17.79 Å; chains: 1; bounding box: 47×41×46 Å

Foldseek 3Di:
DDECAVLFLAPQQLDPVSLQQSLFLLVLVQLLQDDPPPGDRFYDYDDPPDDQAFDDNPRHNDTDHGPRCSSHLVLQVVDDLAAWDQPAPDDDDPPDPDPVVCVVVVVVDDDDRSQKDWWDWPPPCLDDPQWTKIWTHGPFWIKIWTEGPPPVPDPCSVPNPSQVPAWIKTFAPAWWWWQTSNRDTHDTDRIDTHGYSTMTIIGHDDD

Sequence (207 aa):
MTTTRFGRSERNTKNEQAWQQDITTGLALYYLFHIPKQTHYHSWNQTFYYSSNPTDNNNWYQSGAVKNQVYRPTNMLGHDLGEPMTDTVSSMDWLTQDGTEAKLVGELFDTIDSGWFWLDSDESGLWSEKYQAIGRQFERGLVVYFAGESRADNEMWRDEEKWNKESQTILLPAQYQRVNWDGSLETKSNQVALRPYEGAVLIKAGE

Secondary structure (DSSP, 8-state):
----TT--SSS-TTSHHHHHHHHHHHHHHHHHTPPTTT-------S-S----SBP-TTTSSSSSSBTTTTT--TTGGGS---SBP---S--PPP--S-HHHHHHHHTTS------EEEEPBPTT--S-TT-EEEEEEETTEEEEEEE-S-TTT-GGGG-HHHHHHPPEEEEEEEEEEEBPTTS-BPPPEEEEEE-TT-EEEEEEPP-

Organism: NCBI:txid990268